Protein AF-A0A7S1EIN1-F1 (afdb_monomer)

Radius of gyration: 23.7 Å; Cα contacts (8 Å, |Δi|>4): 242; chains: 1; bounding box: 56×58×62 Å

Nearest PDB structures (foldseek):
  2aya-assembly1_A  TM=2.106E-01  e=3.058E+00  Escherichia coli
  7qfu-assembly1_A  TM=1.544E-01  e=2.710E+00  Enterococcus faecalis

Foldseek 3Di:
DVVVVVVVVVVVVVVVVVVVVPPPPDDPPDDPVRVVQLADEAEACVVLLQAAADDPPPQAPQDDNDHDPVNVVLQVVLQVNCVVVVVHLDRYHYHHPPCDDGAPSSLLSVCCSRPVVLCVVVVNVHPHNVCVQWWDWDFDWDQDPLNPGTDTGIYRDGTDPVVVSCVSSVVRDDDDDCVNVVDPDDADDVNDDDDDDDDDDPVLVVVSVVLSVLAVCVVVVVDDVVGPDPVNSVVLNVLCVVFVCSVVVPDDGDD

Solvent-accessible surface area (backbone atoms only — not comparable to full-atom values): 15496 Å² total; per-residue (Å²): 114,66,66,64,49,52,50,53,48,52,52,53,49,51,56,51,50,50,51,65,69,66,44,85,84,61,72,90,83,71,52,76,78,74,68,66,67,64,65,45,80,38,72,56,41,58,81,43,45,42,43,79,73,72,66,89,67,79,77,39,54,75,64,78,80,64,58,39,66,70,20,48,52,50,48,52,49,48,52,52,26,12,45,75,54,79,60,38,82,43,45,69,45,77,40,56,99,43,74,66,80,84,34,77,65,26,50,58,41,53,42,52,66,58,40,47,69,60,28,50,76,70,63,37,67,47,51,58,52,36,39,68,65,34,45,37,74,44,74,43,82,35,73,38,98,68,69,87,46,76,39,82,43,39,29,76,72,49,73,40,61,54,71,61,51,47,55,63,50,47,76,80,48,90,84,83,50,72,82,77,65,64,65,96,68,86,79,57,83,85,77,50,88,82,84,80,87,75,84,79,50,72,67,54,57,56,51,52,53,54,47,41,54,50,50,50,36,40,72,72,62,76,42,54,72,89,81,47,41,72,68,55,50,56,48,52,50,51,35,38,71,73,40,54,44,75,72,38,76,85,53,76,86,85,129

pLDDT: mean 84.36, std 8.24, range [55.31, 95.25]

Mean predicted aligned error: 9.47 Å

Structure (mmCIF, N/CA/C/O backbone):
data_AF-A0A7S1EIN1-F1
#
_entry.id   AF-A0A7S1EIN1-F1
#
loop_
_atom_site.group_PDB
_atom_site.id
_atom_site.type_symbol
_atom_site.label_atom_id
_atom_site.label_alt_id
_atom_site.label_comp_id
_atom_site.label_asym_id
_atom_site.label_entity_id
_atom_site.label_seq_id
_atom_site.pdbx_PDB_ins_code
_atom_site.Cartn_x
_atom_site.Cartn_y
_atom_site.Cartn_z
_atom_site.occupancy
_atom_site.B_iso_or_equiv
_atom_site.auth_seq_id
_atom_site.auth_comp_id
_atom_site.auth_asym_id
_atom_site.auth_atom_id
_atom_site.pdbx_PDB_model_num
ATOM 1 N N . ARG A 1 1 ? 3.050 28.615 9.807 1.00 60.84 1 ARG A N 1
ATOM 2 C CA . ARG A 1 1 ? 3.261 27.815 8.565 1.00 60.84 1 ARG A CA 1
ATOM 3 C C . ARG A 1 1 ? 2.528 26.466 8.597 1.00 60.84 1 ARG A C 1
ATOM 5 O O . ARG A 1 1 ? 1.831 26.181 7.638 1.00 60.84 1 ARG A O 1
ATOM 12 N N . ILE A 1 2 ? 2.626 25.685 9.684 1.00 65.69 2 ILE A N 1
ATOM 13 C CA . ILE A 1 2 ? 1.941 24.379 9.836 1.00 65.69 2 ILE A CA 1
ATOM 14 C C . ILE A 1 2 ? 0.411 24.522 9.913 1.00 65.69 2 ILE A C 1
ATOM 16 O O . ILE A 1 2 ? -0.291 23.825 9.193 1.00 65.69 2 ILE A O 1
ATOM 20 N N . VAL A 1 3 ? -0.105 25.480 10.693 1.00 74.31 3 VAL A N 1
ATOM 21 C CA . VAL A 1 3 ? -1.558 25.746 10.802 1.00 74.31 3 VAL A CA 1
ATOM 22 C C . VAL A 1 3 ? -2.182 26.035 9.432 1.00 74.31 3 VAL A C 1
ATOM 24 O O . VAL A 1 3 ? -3.138 25.381 9.041 1.00 74.31 3 VAL A O 1
ATOM 27 N N . LYS A 1 4 ? -1.544 26.897 8.631 1.00 77.00 4 LYS A N 1
ATOM 28 C CA . LYS A 1 4 ? -1.977 27.217 7.260 1.00 77.00 4 LYS A CA 1
ATOM 29 C C . LYS A 1 4 ? -1.998 25.994 6.325 1.00 77.00 4 LYS A C 1
ATOM 31 O O . LYS A 1 4 ? -2.840 25.913 5.437 1.00 77.00 4 LYS A O 1
ATOM 36 N N . GLN A 1 5 ? -1.082 25.036 6.506 1.00 71.19 5 GLN A N 1
ATOM 37 C CA . GLN A 1 5 ? -1.089 23.776 5.745 1.00 71.19 5 GLN A CA 1
ATOM 38 C C . GLN A 1 5 ? -2.214 22.840 6.202 1.00 71.19 5 GLN A C 1
ATOM 40 O O . GLN A 1 5 ? -2.866 22.230 5.358 1.00 71.19 5 GLN A O 1
ATOM 45 N N . LEU A 1 6 ? -2.469 22.757 7.511 1.00 74.56 6 LEU A N 1
ATOM 46 C CA . LEU A 1 6 ? -3.580 21.983 8.069 1.00 74.56 6 LEU A CA 1
ATOM 47 C C . LEU A 1 6 ? -4.936 22.545 7.632 1.00 74.56 6 LEU A C 1
ATOM 49 O O . LEU A 1 6 ? -5.818 21.775 7.268 1.00 74.56 6 LEU A O 1
ATOM 53 N N . GLU A 1 7 ? -5.092 23.867 7.591 1.00 79.62 7 GLU A N 1
ATOM 54 C CA . GLU A 1 7 ? -6.297 24.531 7.081 1.00 79.62 7 GLU A CA 1
ATOM 55 C C . GLU A 1 7 ? -6.507 24.280 5.588 1.00 79.62 7 GLU A C 1
ATOM 57 O O . GLU A 1 7 ? -7.611 23.932 5.171 1.00 79.62 7 GLU A O 1
ATOM 62 N N . ALA A 1 8 ? -5.448 24.387 4.778 1.00 80.69 8 ALA A N 1
ATOM 63 C CA . ALA A 1 8 ? -5.517 24.063 3.355 1.00 80.69 8 ALA A CA 1
ATOM 64 C C . ALA A 1 8 ? -5.897 22.591 3.131 1.00 80.69 8 ALA A C 1
ATOM 66 O O . ALA A 1 8 ? -6.728 22.285 2.277 1.00 80.69 8 ALA A O 1
ATOM 67 N N . MET A 1 9 ? -5.341 21.678 3.932 1.00 74.69 9 MET A N 1
ATOM 68 C CA . MET A 1 9 ? -5.729 20.271 3.906 1.00 74.69 9 MET A CA 1
ATOM 69 C C . MET A 1 9 ? -7.182 20.081 4.319 1.00 74.69 9 MET A C 1
ATOM 71 O O . MET A 1 9 ? -7.910 19.410 3.597 1.00 74.69 9 MET A O 1
ATOM 75 N N . LYS A 1 10 ? -7.624 20.692 5.423 1.00 82.00 10 LYS A N 1
ATOM 76 C CA . LYS A 1 10 ? -9.018 20.635 5.878 1.00 82.00 10 LYS A CA 1
ATOM 77 C C . LYS A 1 10 ? -9.961 21.086 4.766 1.00 82.00 10 LYS A C 1
ATOM 79 O O . LYS A 1 10 ? -10.898 20.362 4.463 1.00 82.00 10 LYS A O 1
ATOM 84 N N . LYS A 1 11 ? -9.663 22.209 4.104 1.00 85.75 11 LYS A N 1
ATOM 85 C CA . LYS A 1 11 ? -10.452 22.726 2.978 1.00 85.75 11 LYS A CA 1
ATOM 86 C C . LYS A 1 11 ? -10.467 21.770 1.780 1.00 85.75 11 LYS A C 1
ATOM 88 O O . LYS A 1 11 ? -11.512 21.544 1.182 1.00 85.75 11 LYS A O 1
ATOM 93 N N . ASN A 1 12 ? -9.329 21.172 1.432 1.00 80.69 12 ASN A N 1
ATOM 94 C CA . ASN A 1 12 ? -9.284 20.173 0.361 1.00 80.69 12 ASN A CA 1
ATOM 95 C C . ASN A 1 12 ? -10.101 18.922 0.715 1.00 80.69 12 ASN A C 1
ATOM 97 O O . ASN A 1 12 ? -10.762 18.353 -0.152 1.00 80.69 12 ASN A O 1
ATOM 101 N N . TRP A 1 13 ? -10.078 18.506 1.983 1.00 77.75 13 TRP A N 1
ATOM 102 C CA . TRP A 1 13 ? -10.855 17.371 2.475 1.00 77.75 13 TRP A CA 1
ATOM 103 C C . TRP A 1 13 ? -12.348 17.652 2.519 1.00 77.75 13 TRP A C 1
ATOM 105 O O . TRP A 1 13 ? -13.110 16.776 2.127 1.00 77.75 13 TRP A O 1
ATOM 115 N N . THR A 1 14 ? -12.772 18.849 2.928 1.00 82.19 14 THR A N 1
ATOM 116 C CA . THR A 1 14 ? -14.191 19.226 2.899 1.00 82.19 14 THR A CA 1
ATOM 117 C C . THR A 1 14 ? -14.710 19.239 1.469 1.00 82.19 14 THR A C 1
ATOM 119 O O . THR A 1 14 ? -15.696 18.572 1.194 1.00 82.19 14 THR A O 1
ATOM 122 N N . VAL A 1 15 ? -13.982 19.854 0.532 1.00 83.75 15 VAL A N 1
ATOM 123 C CA . VAL A 1 15 ? -14.361 19.854 -0.894 1.00 83.75 15 VAL A CA 1
ATOM 124 C C . VAL A 1 15 ? -14.420 18.432 -1.456 1.00 83.75 15 VAL A C 1
ATOM 126 O O . VAL A 1 15 ? -15.304 18.100 -2.243 1.00 83.75 15 VAL A O 1
ATOM 129 N N . ARG A 1 16 ? -13.479 17.562 -1.074 1.00 75.75 16 ARG A N 1
ATOM 130 C CA . ARG A 1 16 ? -13.495 16.167 -1.524 1.00 75.75 16 ARG A CA 1
ATOM 131 C C . ARG A 1 16 ? -14.666 15.387 -0.931 1.00 75.75 16 ARG A C 1
ATOM 133 O O . ARG A 1 16 ? -15.275 14.600 -1.645 1.00 75.75 16 ARG A O 1
ATOM 140 N N . LEU A 1 17 ? -14.977 15.609 0.343 1.00 77.44 17 LEU A N 1
ATOM 141 C CA . LEU A 1 17 ? -16.120 14.997 1.009 1.00 77.44 17 LEU A CA 1
ATOM 142 C C . LEU A 1 17 ? -17.434 15.452 0.367 1.00 77.44 17 LEU A C 1
ATOM 144 O O . LEU A 1 17 ? -18.268 14.610 0.062 1.00 77.44 17 LEU A O 1
ATOM 148 N N . GLU A 1 18 ? -17.579 16.746 0.089 1.00 80.75 18 GLU A N 1
ATOM 149 C CA . GLU A 1 18 ? -18.728 17.314 -0.625 1.00 80.75 18 GLU A CA 1
ATOM 150 C C . GLU A 1 18 ? -18.897 16.679 -2.007 1.00 80.75 18 GLU A C 1
ATOM 152 O O . GLU A 1 18 ? -19.993 16.249 -2.347 1.00 80.75 18 GLU A O 1
ATOM 157 N N . LYS A 1 19 ? -17.811 16.521 -2.777 1.00 80.25 19 LYS A N 1
ATOM 158 C CA . LYS A 1 19 ? -17.856 15.822 -4.072 1.00 80.25 19 LYS A CA 1
ATOM 159 C C . LYS A 1 19 ? -18.280 14.360 -3.946 1.00 80.25 19 LYS A C 1
ATOM 161 O O . LYS A 1 19 ? -19.073 13.898 -4.752 1.00 80.25 19 LYS A O 1
ATOM 166 N N . LEU A 1 20 ? -17.763 13.641 -2.948 1.00 73.81 20 LEU A N 1
ATOM 167 C CA . LEU A 1 20 ? -18.135 12.244 -2.702 1.00 73.81 20 LEU A CA 1
ATOM 168 C C . LEU A 1 20 ? -19.584 12.107 -2.220 1.00 73.81 20 LEU A C 1
ATOM 170 O O . LEU A 1 20 ? -20.207 11.076 -2.458 1.00 73.81 20 LEU A O 1
ATOM 174 N N . LEU A 1 21 ? -20.117 13.096 -1.503 1.00 71.69 21 LEU A N 1
ATOM 175 C CA . LEU A 1 21 ? -21.520 13.136 -1.085 1.00 71.69 21 LEU A CA 1
ATOM 176 C C . LEU A 1 21 ? -22.449 13.488 -2.252 1.00 71.69 21 LEU A C 1
ATOM 178 O O . LEU A 1 21 ? -23.510 12.890 -2.358 1.00 71.69 21 LEU A O 1
ATOM 182 N N . ALA A 1 22 ? -22.030 14.398 -3.132 1.00 70.62 22 ALA A N 1
ATOM 183 C CA . ALA A 1 22 ? -22.790 14.844 -4.300 1.00 70.62 22 ALA A CA 1
ATOM 184 C C . ALA A 1 22 ? -22.767 13.860 -5.486 1.00 70.62 22 ALA A C 1
ATOM 186 O O . ALA A 1 22 ? -23.385 14.131 -6.515 1.00 70.62 22 ALA A O 1
ATOM 187 N N . ASP A 1 23 ? -22.033 12.749 -5.382 1.00 67.12 23 ASP A N 1
ATOM 188 C CA . ASP A 1 23 ? -21.938 11.761 -6.452 1.00 67.12 23 ASP A CA 1
ATOM 189 C C . ASP A 1 23 ?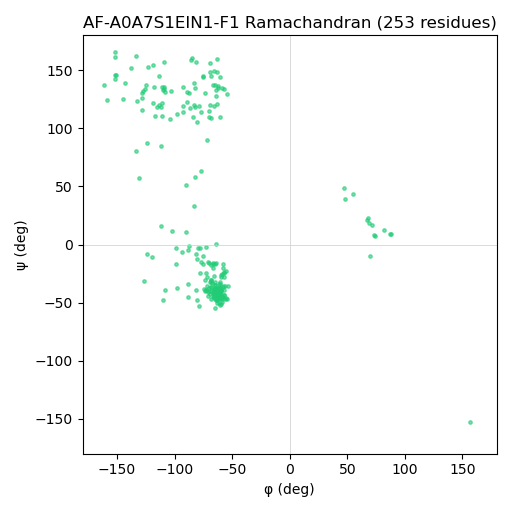 -23.287 11.038 -6.628 1.00 67.12 23 ASP A C 1
ATOM 191 O O . ASP A 1 23 ? -23.693 10.224 -5.797 1.00 67.12 23 ASP A O 1
ATOM 195 N N . ALA A 1 24 ? -23.976 11.337 -7.733 1.00 57.25 24 ALA A N 1
ATOM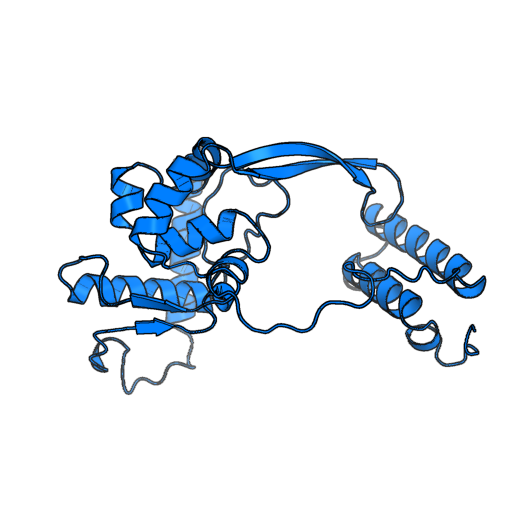 196 C CA . ALA A 1 24 ? -25.322 10.858 -8.075 1.00 57.25 24 ALA A CA 1
ATOM 197 C C . ALA A 1 24 ? -25.426 9.332 -8.292 1.00 57.25 24 ALA A C 1
ATOM 199 O O . ALA A 1 24 ? -26.494 8.817 -8.606 1.00 57.25 24 ALA A O 1
ATOM 200 N N . LYS A 1 25 ? -24.317 8.597 -8.146 1.00 60.53 25 LYS A N 1
ATOM 201 C CA . LYS A 1 25 ? -24.261 7.126 -8.182 1.00 60.53 25 LYS A CA 1
ATOM 202 C C . LYS A 1 25 ? -24.691 6.451 -6.877 1.00 60.53 25 LYS A C 1
ATOM 204 O O . LYS A 1 25 ? -24.669 5.223 -6.809 1.00 60.53 25 LYS A O 1
ATOM 209 N N . LYS A 1 26 ? -25.004 7.214 -5.830 1.00 63.47 26 LYS A N 1
ATOM 210 C CA . LYS A 1 26 ? -25.457 6.661 -4.553 1.00 63.47 26 LYS A CA 1
ATOM 211 C C . LYS A 1 26 ? -26.964 6.449 -4.597 1.00 63.47 26 LYS A C 1
ATOM 213 O O . LYS A 1 26 ? -27.715 7.398 -4.775 1.00 63.47 26 LYS A O 1
ATOM 218 N N . ASP A 1 27 ? -27.363 5.193 -4.462 1.00 63.12 27 ASP A N 1
ATOM 219 C CA . ASP A 1 27 ? -28.754 4.807 -4.264 1.00 63.12 27 ASP A CA 1
ATOM 220 C C . ASP A 1 27 ? -29.239 5.377 -2.918 1.00 63.12 27 ASP A C 1
ATOM 222 O O . ASP A 1 27 ? -28.525 5.272 -1.917 1.00 63.12 27 ASP A O 1
ATOM 226 N N . ASP A 1 28 ? -30.414 6.004 -2.892 1.00 67.88 28 ASP A N 1
ATOM 227 C CA . ASP A 1 28 ? -30.967 6.678 -1.698 1.00 67.88 28 ASP A CA 1
ATOM 228 C C . ASP A 1 28 ? -31.823 5.725 -0.839 1.00 67.88 28 ASP A C 1
ATOM 230 O O . ASP A 1 28 ? -32.554 6.129 0.061 1.00 67.88 28 ASP A O 1
ATOM 234 N N . LEU A 1 29 ? -31.765 4.426 -1.147 1.00 75.25 29 LEU A N 1
ATOM 235 C CA . LEU A 1 29 ? -32.627 3.407 -0.553 1.00 75.25 29 LEU A CA 1
ATOM 236 C C . LEU A 1 29 ? -32.150 2.948 0.832 1.00 75.25 29 LEU A C 1
ATOM 238 O O . LEU A 1 29 ? -32.955 2.866 1.757 1.00 75.25 29 LEU A O 1
ATOM 242 N N . LEU A 1 30 ? -30.857 2.629 0.981 1.00 78.81 30 LEU A N 1
ATOM 243 C CA . LEU A 1 30 ? -30.282 2.112 2.229 1.00 78.81 30 LEU A CA 1
ATOM 244 C C . LEU A 1 30 ? -28.850 2.614 2.447 1.00 78.81 30 LEU A C 1
ATOM 246 O O . LEU A 1 30 ? -27.956 2.394 1.628 1.00 78.81 30 LEU A O 1
ATOM 250 N N . SER A 1 31 ? -28.612 3.231 3.602 1.00 82.50 31 SER A N 1
ATOM 251 C CA . SER A 1 31 ? -27.282 3.619 4.064 1.00 82.50 31 SER A CA 1
ATOM 252 C C . SER A 1 31 ? -26.569 2.461 4.771 1.00 82.50 31 SER A C 1
ATOM 254 O O . SER A 1 31 ? -27.189 1.523 5.271 1.00 82.50 31 SER A O 1
ATOM 256 N N . TRP A 1 32 ? -25.238 2.544 4.872 1.00 83.44 32 TRP A N 1
ATOM 257 C CA . TRP A 1 32 ? -24.430 1.554 5.599 1.00 83.44 32 TRP A CA 1
ATOM 258 C C . TRP A 1 32 ? -24.908 1.337 7.044 1.00 83.44 32 TRP A C 1
ATOM 260 O O . TRP A 1 32 ? -24.874 0.222 7.557 1.00 83.44 32 TRP A O 1
ATOM 270 N N . GLU A 1 33 ? -25.371 2.408 7.686 1.00 84.94 33 GLU A N 1
ATOM 271 C CA . GLU A 1 33 ? -25.862 2.401 9.065 1.00 84.94 33 GLU A CA 1
ATOM 272 C C . GLU A 1 33 ? -27.219 1.692 9.172 1.00 84.94 33 GLU A C 1
ATOM 274 O O . GLU A 1 33 ? -27.472 0.969 10.133 1.00 84.94 33 GLU A O 1
ATOM 279 N N . GLN A 1 34 ? -28.072 1.844 8.154 1.00 86.12 34 GLN A N 1
ATOM 280 C CA . GLN A 1 34 ? -29.384 1.197 8.080 1.00 86.12 34 GLN A CA 1
ATOM 281 C C . GLN A 1 34 ? -29.294 -0.305 7.794 1.00 86.12 34 GLN A C 1
ATOM 283 O O . GLN A 1 34 ? -30.198 -1.045 8.170 1.00 86.12 34 GLN A O 1
ATOM 288 N N . LEU A 1 35 ? -28.203 -0.775 7.177 1.00 88.12 35 LEU A N 1
ATOM 289 C CA . LEU A 1 35 ? -27.974 -2.207 6.946 1.00 88.12 35 LEU A CA 1
ATOM 290 C C . LEU A 1 35 ? -27.756 -3.002 8.244 1.00 88.12 35 LEU A C 1
ATOM 292 O O . LEU A 1 35 ? -27.827 -4.227 8.214 1.00 88.12 35 LEU A O 1
ATOM 296 N N . GLY A 1 36 ? -27.467 -2.336 9.368 1.00 87.31 36 GLY A N 1
ATOM 297 C CA . GLY A 1 36 ? -27.274 -3.004 10.658 1.00 87.31 36 GLY A CA 1
ATOM 298 C C . GLY A 1 36 ? -26.021 -3.884 10.726 1.00 87.31 36 GLY A C 1
ATOM 299 O O . GLY A 1 36 ? -25.967 -4.805 11.536 1.00 87.31 36 GLY A O 1
ATOM 300 N N . ILE A 1 37 ? -25.018 -3.624 9.880 1.00 90.12 37 ILE A N 1
ATOM 301 C CA . ILE A 1 37 ? -23.768 -4.396 9.852 1.00 90.12 37 ILE A CA 1
ATOM 302 C C . ILE A 1 37 ? -22.960 -4.102 11.119 1.00 90.12 37 ILE A C 1
ATOM 304 O O . ILE A 1 37 ? -22.452 -2.994 11.310 1.00 90.12 37 ILE A O 1
ATOM 308 N N . ASP A 1 38 ? -22.786 -5.122 11.953 1.00 90.75 38 ASP A N 1
ATOM 309 C CA . ASP A 1 38 ? -22.052 -5.049 13.217 1.00 90.75 38 ASP A CA 1
ATOM 310 C C . ASP A 1 38 ? -20.607 -5.569 13.115 1.00 90.75 38 ASP A C 1
ATOM 312 O O . ASP A 1 38 ? -19.782 -5.265 13.980 1.00 90.75 38 ASP A O 1
ATOM 316 N N . THR A 1 39 ? -20.278 -6.320 12.060 1.00 93.06 39 THR A N 1
ATOM 317 C CA . THR A 1 39 ? -18.976 -6.971 11.884 1.00 93.06 39 THR A CA 1
ATOM 318 C C . THR A 1 39 ? -18.535 -6.967 10.421 1.00 93.06 39 THR A C 1
ATOM 320 O O . THR A 1 39 ? -19.319 -7.204 9.505 1.00 93.06 39 THR A O 1
ATOM 323 N N . LEU A 1 40 ? -17.246 -6.717 10.198 1.00 94.12 40 LEU A N 1
ATOM 324 C CA . LEU A 1 40 ? -16.597 -6.647 8.896 1.00 94.12 40 LEU A CA 1
ATOM 325 C C . LEU A 1 40 ? -15.515 -7.713 8.771 1.00 94.12 40 LEU A C 1
ATOM 327 O O . LEU A 1 40 ? -14.535 -7.693 9.512 1.00 94.12 40 LEU A O 1
ATOM 331 N N . PHE A 1 41 ? -15.652 -8.570 7.765 1.00 95.25 41 PHE A N 1
ATOM 332 C CA . PHE A 1 41 ? -14.599 -9.469 7.309 1.00 95.25 41 PHE A CA 1
ATOM 333 C C . PHE A 1 41 ? -14.148 -9.015 5.925 1.00 95.25 41 PHE A C 1
ATOM 335 O O . PHE A 1 41 ? -14.949 -8.962 4.992 1.00 95.25 41 PHE A O 1
ATOM 342 N N . VAL A 1 42 ? -12.880 -8.634 5.805 1.00 94.06 42 VAL A N 1
ATOM 343 C CA . VAL A 1 42 ? -12.302 -8.124 4.559 1.00 94.06 42 VAL A CA 1
ATOM 344 C C . VAL A 1 42 ? -11.215 -9.073 4.107 1.00 94.06 42 VAL A C 1
ATOM 346 O O . VAL A 1 42 ? -10.154 -9.140 4.725 1.00 94.06 42 VAL A O 1
ATOM 349 N N . ASP A 1 43 ? -11.483 -9.778 3.017 1.00 94.75 43 ASP A N 1
ATOM 350 C CA . ASP A 1 43 ? -10.466 -10.550 2.320 1.00 94.75 43 ASP A CA 1
ATOM 351 C C . ASP A 1 43 ? -9.625 -9.655 1.400 1.00 94.75 43 ASP A C 1
ATOM 353 O O . ASP A 1 43 ? -10.032 -8.552 1.017 1.00 94.75 43 ASP A O 1
ATOM 357 N N . GLU A 1 44 ? -8.420 -10.118 1.088 1.00 91.88 44 GLU A N 1
ATOM 358 C CA . GLU A 1 44 ? -7.409 -9.407 0.315 1.00 91.88 44 GLU A CA 1
ATOM 359 C C . GLU A 1 44 ? -7.207 -7.962 0.780 1.00 91.88 44 GLU A C 1
ATOM 361 O O . GLU A 1 44 ? -7.161 -7.011 -0.006 1.00 91.88 44 GLU A O 1
ATOM 366 N N . ALA A 1 45 ? -7.043 -7.781 2.094 1.00 91.50 45 ALA A N 1
ATOM 367 C CA . ALA A 1 45 ? -6.923 -6.467 2.726 1.00 91.50 45 ALA A CA 1
ATOM 368 C C . ALA A 1 45 ? -5.793 -5.599 2.137 1.00 91.50 45 ALA A C 1
ATOM 370 O O . ALA A 1 45 ? -5.854 -4.365 2.180 1.00 91.50 45 ALA A O 1
ATOM 371 N N . HIS A 1 46 ? -4.788 -6.218 1.508 1.00 87.94 46 HIS A N 1
ATOM 372 C CA . HIS A 1 46 ? -3.741 -5.522 0.762 1.00 87.94 46 HIS A CA 1
ATOM 373 C C . HIS A 1 46 ? -4.306 -4.619 -0.360 1.00 87.94 46 HIS A C 1
ATOM 375 O O . HIS A 1 46 ? -3.708 -3.603 -0.709 1.00 87.94 46 HIS A O 1
ATOM 381 N N . LEU A 1 47 ? -5.508 -4.878 -0.874 1.00 89.31 47 LEU A N 1
ATOM 382 C CA . LEU A 1 47 ? -6.207 -4.013 -1.829 1.00 89.31 47 LEU A CA 1
ATOM 383 C C . LEU A 1 47 ? -6.597 -2.633 -1.256 1.00 89.31 47 LEU A C 1
ATOM 385 O O . LEU A 1 47 ? -6.875 -1.703 -2.026 1.00 89.31 47 LEU A O 1
ATOM 389 N N . PHE A 1 48 ? -6.591 -2.472 0.071 1.00 89.75 48 PHE A N 1
ATOM 390 C CA . PHE A 1 48 ? -6.980 -1.254 0.798 1.00 89.75 48 PHE A CA 1
ATOM 391 C C . PHE A 1 48 ? -5.798 -0.558 1.492 1.00 89.75 48 PHE A C 1
ATOM 393 O O . PHE A 1 48 ? -5.981 0.334 2.326 1.00 89.75 48 PHE A O 1
ATOM 400 N N . LYS A 1 49 ? -4.569 -0.914 1.104 1.00 86.19 49 LYS A N 1
ATOM 401 C CA . LYS A 1 49 ? -3.316 -0.401 1.677 1.00 86.19 49 LYS A CA 1
ATOM 402 C C . LYS A 1 49 ? -2.992 1.065 1.353 1.00 86.19 49 LYS A C 1
ATOM 404 O O . LYS A 1 49 ? -2.171 1.680 2.023 1.00 86.19 49 LYS A O 1
ATOM 409 N N . ASN A 1 50 ? -3.652 1.649 0.349 1.00 86.56 50 ASN A N 1
ATOM 410 C CA . ASN A 1 50 ? -3.443 3.039 -0.079 1.00 86.56 50 ASN A CA 1
ATOM 411 C C . ASN A 1 50 ? -4.366 4.017 0.669 1.00 86.56 50 ASN A C 1
ATOM 413 O O . ASN A 1 50 ? -5.089 4.809 0.054 1.00 86.56 50 ASN A O 1
ATOM 417 N N . LEU A 1 51 ? -4.372 3.938 2.001 1.00 87.50 51 LEU A N 1
ATOM 418 C CA . LEU A 1 51 ? -5.088 4.886 2.851 1.00 87.50 51 LEU A CA 1
ATOM 419 C C . LEU A 1 51 ? -4.331 6.216 2.906 1.00 87.50 51 LEU A C 1
ATOM 421 O O . LEU A 1 51 ? -3.100 6.251 2.928 1.00 87.50 51 LEU A O 1
ATOM 425 N N . TYR A 1 52 ? -5.067 7.326 2.976 1.00 84.62 52 TYR A N 1
ATOM 426 C CA . TYR A 1 52 ? -4.440 8.634 3.110 1.00 84.62 52 TYR A CA 1
ATOM 427 C C . TYR A 1 52 ? -3.543 8.715 4.350 1.00 84.62 52 TYR A C 1
ATOM 429 O O . TYR A 1 52 ? -3.940 8.357 5.464 1.00 84.62 52 TYR A O 1
ATOM 437 N N . ARG A 1 53 ? -2.350 9.265 4.139 1.00 83.38 53 ARG A N 1
ATOM 438 C CA . ARG A 1 53 ? -1.297 9.477 5.125 1.00 83.38 53 ARG A CA 1
ATOM 439 C C . ARG A 1 53 ? -0.855 10.929 5.049 1.00 83.38 53 ARG A C 1
ATOM 441 O O . ARG A 1 53 ? -0.496 11.409 3.977 1.00 83.38 53 ARG A O 1
ATOM 448 N N . PHE A 1 54 ? -0.787 11.589 6.198 1.00 80.62 54 PHE A N 1
ATOM 449 C CA . PHE A 1 54 ? -0.029 12.826 6.321 1.00 80.62 54 PHE A CA 1
ATOM 450 C C . PHE A 1 54 ? 1.427 12.497 6.667 1.00 80.62 54 PHE A C 1
ATOM 452 O O . PHE A 1 54 ? 1.681 11.702 7.570 1.00 80.62 54 PHE A O 1
ATOM 459 N N . THR A 1 55 ? 2.374 13.078 5.934 1.00 81.88 55 THR A N 1
ATOM 460 C CA . THR A 1 55 ? 3.810 12.937 6.202 1.00 81.88 55 THR A CA 1
ATOM 461 C C . THR A 1 55 ? 4.561 14.170 5.716 1.00 81.88 55 THR A C 1
ATOM 463 O O . THR A 1 55 ? 4.240 14.727 4.662 1.00 81.88 55 THR A O 1
ATOM 466 N N . LYS A 1 56 ? 5.576 14.598 6.468 1.00 81.12 56 LYS A N 1
ATOM 467 C CA . LYS A 1 56 ? 6.535 15.627 6.030 1.00 81.12 56 LYS A CA 1
ATOM 468 C C . LYS A 1 56 ? 7.621 15.049 5.115 1.00 81.12 56 LYS A C 1
ATOM 470 O O . LYS A 1 56 ? 8.332 15.808 4.456 1.00 81.12 56 LYS A O 1
ATOM 475 N N . MET A 1 57 ? 7.739 13.723 5.040 1.00 79.12 57 MET A N 1
ATOM 476 C CA . MET A 1 57 ? 8.753 12.993 4.276 1.00 79.12 57 MET A CA 1
ATOM 477 C C . MET A 1 57 ? 8.368 12.861 2.792 1.00 79.12 57 MET A C 1
ATOM 479 O O . MET A 1 57 ? 8.269 11.766 2.248 1.00 79.12 57 MET A O 1
ATOM 483 N N . THR A 1 58 ? 8.157 13.981 2.100 1.00 69.81 58 THR A N 1
ATOM 484 C CA . THR A 1 58 ? 7.725 13.983 0.686 1.00 69.81 58 THR A CA 1
ATOM 485 C C . THR A 1 58 ? 8.805 13.536 -0.303 1.00 69.81 58 THR A C 1
ATOM 487 O O . THR A 1 58 ? 8.495 13.244 -1.454 1.00 69.81 58 THR A O 1
ATOM 490 N N . ARG A 1 59 ? 10.073 13.497 0.130 1.00 69.88 59 ARG A N 1
ATOM 491 C CA . ARG A 1 59 ? 11.240 13.145 -0.697 1.00 69.88 59 ARG A CA 1
ATOM 492 C C . ARG A 1 59 ? 11.706 11.695 -0.541 1.00 69.88 59 ARG A C 1
ATOM 494 O O . ARG A 1 59 ? 12.639 11.302 -1.230 1.00 69.88 59 ARG A O 1
ATOM 501 N N . VAL A 1 60 ? 11.085 10.917 0.346 1.00 74.56 60 VAL A N 1
ATOM 502 C CA . VAL A 1 60 ? 11.424 9.500 0.525 1.00 74.56 60 VAL A CA 1
ATOM 503 C C . VAL A 1 60 ? 10.688 8.684 -0.533 1.00 74.56 60 VAL A C 1
ATOM 505 O O . VAL A 1 60 ? 9.456 8.708 -0.611 1.00 74.56 60 VAL A O 1
ATOM 508 N N . ALA A 1 61 ? 11.439 7.971 -1.368 1.00 70.19 61 ALA A N 1
ATOM 509 C CA . ALA A 1 61 ? 10.860 7.116 -2.393 1.00 70.19 61 ALA A CA 1
ATOM 510 C C . ALA A 1 61 ? 10.169 5.891 -1.761 1.00 70.19 61 ALA A C 1
ATOM 512 O O . ALA A 1 61 ? 10.564 5.403 -0.703 1.00 70.19 61 ALA A O 1
ATOM 513 N N . GLY A 1 62 ? 9.107 5.398 -2.408 1.00 70.69 62 GLY A N 1
ATOM 514 C CA . GLY A 1 62 ? 8.291 4.289 -1.888 1.00 70.69 62 GLY A CA 1
ATOM 515 C C . GLY A 1 62 ? 7.149 4.715 -0.954 1.00 70.69 62 GLY A C 1
ATOM 516 O O . GLY A 1 62 ? 6.490 3.867 -0.359 1.00 70.69 62 GLY A O 1
ATOM 517 N N . LEU A 1 63 ? 6.877 6.017 -0.840 1.00 76.06 63 LEU A N 1
ATOM 518 C CA . LEU A 1 63 ? 5.745 6.569 -0.097 1.00 76.06 63 LEU A CA 1
ATOM 519 C C . LEU A 1 63 ? 4.727 7.204 -1.057 1.00 76.06 63 LEU A C 1
ATOM 521 O O . LEU A 1 63 ? 4.750 8.421 -1.252 1.00 76.06 63 LEU A O 1
ATOM 525 N N . PRO A 1 64 ? 3.789 6.434 -1.642 1.00 68.69 64 PRO A N 1
ATOM 526 C CA . PRO A 1 64 ? 2.761 7.020 -2.495 1.00 68.69 64 PRO A CA 1
ATOM 527 C C . PRO A 1 64 ? 1.889 7.972 -1.667 1.00 68.69 64 PRO A C 1
ATOM 529 O O . PRO A 1 64 ? 1.309 7.563 -0.663 1.00 68.69 64 PRO A O 1
ATOM 532 N N . LEU A 1 65 ? 1.828 9.249 -2.056 1.00 69.25 65 LEU A N 1
ATOM 533 C CA . LEU A 1 65 ? 0.901 10.238 -1.477 1.00 69.25 65 LEU A CA 1
ATOM 534 C C . LEU A 1 65 ? -0.507 10.132 -2.083 1.00 69.25 65 LEU A C 1
ATOM 536 O O . LEU A 1 65 ? -1.437 10.783 -1.612 1.00 69.25 65 LEU A O 1
ATOM 540 N N . ALA A 1 66 ? -0.654 9.315 -3.129 1.00 71.38 66 ALA A N 1
ATOM 541 C CA . ALA A 1 66 ? -1.937 8.981 -3.713 1.00 71.38 66 ALA A CA 1
ATOM 542 C C . ALA A 1 66 ? -2.805 8.248 -2.686 1.00 71.38 66 ALA A C 1
ATOM 544 O O . ALA A 1 66 ? -2.342 7.350 -1.981 1.00 71.38 66 ALA A O 1
ATOM 545 N N . ASN A 1 67 ? -4.075 8.628 -2.623 1.00 78.50 67 ASN A N 1
ATOM 546 C CA . ASN A 1 67 ? -5.046 8.048 -1.715 1.00 78.50 67 ASN A CA 1
ATOM 547 C C . ASN A 1 67 ? -6.177 7.382 -2.499 1.00 78.50 67 ASN A C 1
ATOM 549 O O . ASN A 1 67 ? -6.697 7.940 -3.465 1.00 78.50 67 ASN A O 1
ATOM 553 N N . SER A 1 68 ? -6.557 6.187 -2.064 1.00 84.81 68 SER A N 1
ATOM 554 C CA . SER A 1 68 ? -7.650 5.427 -2.660 1.00 84.81 68 SER A CA 1
ATOM 555 C C . SER A 1 68 ? -8.974 5.777 -1.988 1.00 84.81 68 SER A C 1
ATOM 557 O O . SER A 1 68 ? -9.078 5.757 -0.761 1.00 84.81 68 SER A O 1
ATOM 559 N N . GLU A 1 69 ? -9.996 6.066 -2.792 1.00 84.56 69 GLU A N 1
ATOM 560 C CA . GLU A 1 69 ? -11.362 6.290 -2.301 1.00 84.56 69 GLU A CA 1
ATOM 561 C C . GLU A 1 69 ? -11.936 5.020 -1.687 1.00 84.56 69 GLU A C 1
ATOM 563 O O . GLU A 1 69 ? -12.527 5.077 -0.617 1.00 84.56 69 GLU A O 1
ATOM 568 N N . ARG A 1 70 ? -11.628 3.861 -2.278 1.00 88.81 70 ARG A N 1
ATOM 569 C CA . ARG A 1 70 ? -11.981 2.551 -1.727 1.00 88.81 70 ARG A CA 1
ATOM 570 C C . ARG A 1 70 ? -11.339 2.307 -0.353 1.00 88.81 70 ARG A C 1
ATOM 572 O O . ARG A 1 70 ? -11.988 1.783 0.545 1.00 88.81 70 ARG A O 1
ATOM 579 N N . ALA A 1 71 ? -10.072 2.692 -0.172 1.00 90.75 71 ALA A N 1
ATOM 580 C CA . ALA A 1 71 ? -9.402 2.594 1.130 1.00 90.75 71 ALA A CA 1
ATOM 581 C C . ALA A 1 71 ? -10.030 3.547 2.163 1.00 90.75 71 ALA A C 1
ATOM 583 O O . ALA A 1 71 ? -10.239 3.178 3.314 1.00 90.75 71 ALA A O 1
ATOM 584 N N . PHE A 1 72 ? -10.369 4.769 1.749 1.00 89.12 72 PHE A N 1
ATOM 585 C CA . PHE A 1 72 ? -11.033 5.733 2.623 1.00 89.12 72 PHE A CA 1
ATOM 586 C C . PHE A 1 72 ? -12.448 5.289 3.030 1.00 89.12 72 PHE A C 1
ATOM 588 O O . PHE A 1 72 ? -12.795 5.390 4.203 1.00 89.12 72 PHE A O 1
ATOM 595 N N . ASP A 1 73 ? -13.228 4.741 2.100 1.00 89.69 73 ASP A N 1
ATOM 596 C CA . ASP A 1 73 ? -14.550 4.168 2.370 1.00 89.69 73 ASP A CA 1
ATOM 597 C C . ASP A 1 73 ? -14.471 3.028 3.398 1.00 89.69 73 ASP A C 1
ATOM 599 O O . ASP A 1 73 ? -15.147 3.072 4.428 1.00 89.69 73 ASP A O 1
ATOM 603 N N . LEU A 1 74 ? -13.557 2.067 3.201 1.00 92.94 74 LEU A N 1
ATOM 604 C CA . LEU A 1 74 ? -13.330 1.011 4.188 1.00 92.94 74 LEU A CA 1
ATOM 605 C C . LEU A 1 74 ? -12.898 1.590 5.541 1.00 92.94 74 LEU A C 1
ATOM 607 O O . LEU A 1 74 ? -13.343 1.126 6.588 1.00 92.94 74 LEU A O 1
ATOM 611 N N . PHE A 1 75 ? -12.067 2.632 5.548 1.00 92.94 75 PHE A N 1
ATOM 612 C CA . PHE A 1 75 ? -11.634 3.274 6.785 1.00 92.94 75 PHE A CA 1
ATOM 613 C C . PHE A 1 75 ? -12.815 3.855 7.566 1.00 92.94 75 PHE A C 1
ATOM 615 O O . PHE A 1 75 ? -12.903 3.638 8.774 1.00 92.94 75 PHE A O 1
ATOM 622 N N . LEU A 1 76 ? -13.757 4.520 6.897 1.00 91.38 76 LEU A N 1
ATOM 623 C CA . LEU A 1 76 ? -14.976 5.011 7.544 1.00 91.38 76 LEU A CA 1
ATOM 624 C C . LEU A 1 76 ? -15.822 3.862 8.099 1.00 91.38 76 LEU A C 1
ATOM 626 O O . LEU A 1 76 ? -16.243 3.930 9.253 1.00 91.38 76 LEU A O 1
ATOM 630 N N . LYS A 1 77 ? -15.986 2.779 7.333 1.00 92.38 77 LYS A N 1
ATOM 631 C CA . LYS A 1 77 ? -16.723 1.583 7.769 1.00 92.38 77 LYS A CA 1
ATOM 632 C C . LYS A 1 77 ? -16.092 0.950 9.006 1.00 92.38 77 LYS A C 1
ATOM 634 O O . LYS A 1 77 ? -16.787 0.734 9.989 1.00 92.38 77 LYS A O 1
ATOM 6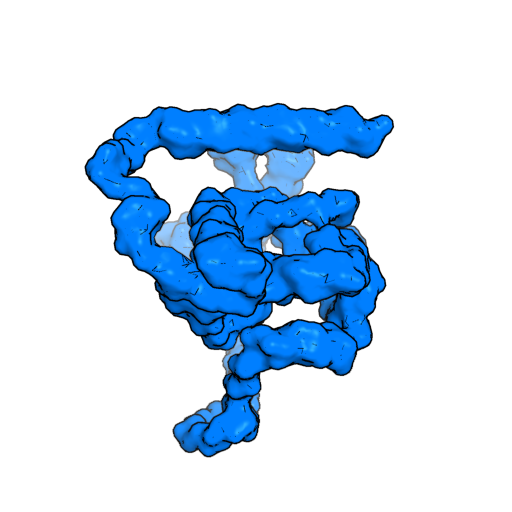39 N N . THR A 1 78 ? -14.767 0.776 9.035 1.00 93.81 78 THR A N 1
ATOM 640 C CA . THR A 1 78 ? -14.072 0.269 10.235 1.00 93.81 78 THR A CA 1
ATOM 641 C C . THR A 1 78 ? -14.270 1.169 11.455 1.00 93.81 78 THR A C 1
ATOM 643 O O . THR A 1 78 ? -14.458 0.667 12.561 1.00 93.81 78 THR A O 1
ATOM 646 N N . ARG A 1 79 ? -14.267 2.499 11.283 1.00 92.69 79 ARG A N 1
ATOM 647 C CA . ARG A 1 79 ? -14.527 3.447 12.380 1.00 92.69 79 ARG A CA 1
ATOM 648 C C . ARG A 1 79 ? -15.954 3.368 12.888 1.00 92.69 79 ARG A C 1
ATOM 650 O O . ARG A 1 79 ? -16.154 3.397 14.100 1.00 92.69 79 ARG A O 1
ATOM 657 N N . TYR A 1 80 ? -16.913 3.270 11.978 1.00 92.44 80 TYR A N 1
ATOM 658 C CA . TYR A 1 80 ? -18.317 3.114 12.319 1.00 92.44 80 TYR A CA 1
ATOM 659 C C . TYR A 1 80 ? -18.560 1.801 13.072 1.00 92.44 80 TYR A C 1
ATOM 661 O O . TYR A 1 80 ? -19.094 1.823 14.177 1.00 92.44 80 TYR A O 1
ATOM 669 N N . THR A 1 81 ? -18.063 0.679 12.549 1.00 92.88 81 THR A N 1
ATOM 670 C CA . THR A 1 81 ? -18.194 -0.634 13.188 1.00 92.88 81 THR A CA 1
ATOM 671 C C . THR A 1 81 ? -17.575 -0.646 14.587 1.00 92.88 81 THR A C 1
ATOM 673 O O . THR A 1 81 ? -18.232 -1.029 15.548 1.00 92.88 81 THR A O 1
ATOM 676 N N . MET A 1 82 ? -16.358 -0.121 14.757 1.00 93.69 82 MET A N 1
ATOM 677 C CA . MET A 1 82 ? -15.749 0.001 16.089 1.00 93.69 82 MET A CA 1
ATOM 678 C C . MET A 1 82 ? -16.564 0.904 17.030 1.00 93.69 82 MET A C 1
ATOM 680 O O . MET A 1 82 ? -16.620 0.645 18.230 1.00 93.69 82 MET A O 1
ATOM 684 N N . ARG A 1 83 ? -17.220 1.955 16.513 1.00 91.56 83 ARG A N 1
ATOM 685 C CA . ARG A 1 83 ? -18.099 2.834 17.301 1.00 91.56 83 ARG A CA 1
ATOM 686 C C . ARG A 1 83 ? -19.334 2.097 17.820 1.00 91.56 83 ARG A C 1
ATOM 688 O O . ARG A 1 83 ? -19.690 2.336 18.972 1.00 91.56 83 ARG A O 1
ATOM 695 N N . LEU A 1 84 ? -19.938 1.207 17.026 1.00 91.12 84 LEU A N 1
ATOM 696 C CA . LEU A 1 84 ? -21.049 0.354 17.476 1.00 91.12 84 LEU A CA 1
ATOM 697 C C . LEU A 1 84 ? -20.645 -0.498 18.687 1.00 91.12 84 LEU A C 1
ATOM 699 O O . LEU A 1 84 ? -21.410 -0.634 19.636 1.00 91.12 84 LEU A O 1
ATOM 703 N N . HIS A 1 85 ? -19.395 -0.959 18.719 1.00 90.00 85 HIS A N 1
ATOM 704 C CA . HIS A 1 85 ? -18.811 -1.706 19.839 1.00 90.00 85 HIS A CA 1
ATOM 705 C C . HIS A 1 85 ? -18.281 -0.805 20.974 1.00 90.00 85 HIS A C 1
ATOM 707 O O . HIS A 1 85 ? -17.257 -1.104 21.590 1.00 90.00 85 HIS A O 1
ATOM 713 N N . GLY A 1 86 ? -18.913 0.344 21.240 1.00 86.94 86 GLY A N 1
ATOM 714 C CA . GLY A 1 86 ? -18.493 1.280 22.300 1.00 86.94 86 GLY A CA 1
ATOM 715 C C . GLY A 1 86 ? -17.139 1.958 22.037 1.00 86.94 86 GLY A C 1
ATOM 716 O O . GLY A 1 86 ? -16.442 2.404 22.954 1.00 86.94 86 GLY A O 1
ATOM 717 N N . GLY A 1 87 ? -16.716 1.995 20.773 1.00 82.81 87 GLY A N 1
ATOM 718 C CA . GLY A 1 87 ? -15.390 2.447 20.363 1.00 82.81 87 GLY A CA 1
ATOM 719 C C . GLY A 1 87 ? -14.271 1.448 20.673 1.00 82.81 87 GLY A C 1
ATOM 720 O O . GLY A 1 87 ? -13.098 1.789 20.501 1.00 82.81 87 GLY A O 1
ATOM 721 N N . ALA A 1 88 ? -14.590 0.235 21.131 1.00 84.06 88 ALA A N 1
ATOM 722 C CA . ALA A 1 88 ? -13.607 -0.832 21.235 1.00 84.06 88 ALA A CA 1
ATOM 723 C C . ALA A 1 88 ? -13.076 -1.198 19.839 1.00 84.06 88 ALA A C 1
ATOM 725 O O . ALA A 1 88 ? -13.787 -1.119 18.839 1.00 84.06 88 ALA A O 1
ATOM 726 N N . GLN A 1 89 ? -11.815 -1.621 19.763 1.00 86.38 89 GLN A N 1
ATOM 727 C CA . GLN A 1 89 ? -11.168 -2.059 18.520 1.00 86.38 89 GLN A CA 1
ATOM 728 C C . GLN A 1 89 ? -11.643 -3.475 18.148 1.00 86.38 89 GLN A C 1
ATOM 730 O O . GLN A 1 89 ? -10.877 -4.432 18.192 1.00 86.38 89 GLN A O 1
ATOM 735 N N . ARG A 1 90 ? -12.944 -3.622 17.883 1.00 89.81 90 ARG A N 1
ATOM 736 C CA . ARG A 1 90 ? -13.638 -4.897 17.654 1.00 89.81 90 ARG A CA 1
ATOM 737 C C . ARG A 1 90 ? -14.538 -4.811 16.422 1.00 89.81 90 ARG A C 1
ATOM 739 O O . ARG A 1 90 ? -14.859 -3.720 15.955 1.00 89.81 90 ARG A O 1
ATOM 746 N N . GLY A 1 91 ? -14.924 -5.978 15.909 1.00 90.75 91 GLY A N 1
ATOM 747 C CA . GLY A 1 91 ? -15.842 -6.098 14.777 1.00 90.75 91 GLY A CA 1
ATOM 748 C C . GLY A 1 91 ? -15.188 -5.917 13.405 1.00 90.75 91 GLY A C 1
ATOM 749 O O . GLY A 1 91 ? -15.898 -5.765 12.423 1.00 90.75 91 GLY A O 1
ATOM 750 N N . VAL A 1 92 ? -13.855 -5.916 13.300 1.00 94.81 92 VAL A N 1
ATOM 751 C CA . VAL A 1 92 ? -13.146 -5.805 12.015 1.00 94.81 92 VAL A CA 1
ATOM 752 C C . VAL A 1 92 ? -12.052 -6.861 11.941 1.00 94.81 92 VAL A C 1
ATOM 754 O O . VAL A 1 92 ? -11.168 -6.890 12.794 1.00 94.81 92 VAL A O 1
ATOM 757 N N . VAL A 1 93 ? -12.094 -7.695 10.905 1.00 94.44 93 VAL A N 1
ATOM 758 C CA . VAL A 1 93 ? -11.129 -8.764 10.639 1.00 94.44 93 VAL A CA 1
ATOM 759 C C . VAL A 1 93 ? -10.625 -8.633 9.210 1.00 94.44 93 VAL A C 1
ATOM 761 O O . VAL A 1 93 ? -11.411 -8.581 8.265 1.00 94.44 93 VAL A O 1
ATOM 764 N N . PHE A 1 94 ? -9.305 -8.567 9.053 1.00 94.81 94 PHE A N 1
ATOM 765 C CA . PHE A 1 94 ? -8.641 -8.512 7.753 1.00 94.81 94 PHE A CA 1
ATOM 766 C C . PHE A 1 94 ? -7.947 -9.843 7.474 1.00 94.81 94 PHE A C 1
ATOM 768 O O . PHE A 1 94 ? -7.184 -10.326 8.307 1.00 94.81 94 PHE A O 1
ATOM 775 N N . ALA A 1 95 ? -8.169 -10.391 6.284 1.00 93.50 95 ALA A N 1
ATOM 776 C CA . ALA A 1 95 ? -7.432 -11.520 5.743 1.00 93.50 95 ALA A CA 1
ATOM 777 C C . ALA A 1 95 ? -6.563 -11.038 4.575 1.00 93.50 95 ALA A C 1
ATOM 779 O O . ALA A 1 95 ? -6.985 -10.244 3.733 1.00 93.50 95 ALA A O 1
ATOM 780 N N . THR A 1 96 ? -5.296 -11.447 4.568 1.00 90.94 96 THR A N 1
ATOM 781 C CA . THR A 1 96 ? -4.370 -11.176 3.466 1.00 90.94 96 THR A CA 1
ATOM 782 C C . THR A 1 96 ? -3.195 -12.139 3.528 1.00 90.94 96 THR A C 1
ATOM 784 O O . THR A 1 96 ? -2.620 -12.363 4.593 1.00 90.94 96 THR A O 1
ATOM 787 N N . ALA A 1 97 ? -2.795 -12.666 2.373 1.00 86.00 97 ALA A N 1
ATOM 788 C CA . ALA A 1 97 ? -1.555 -13.431 2.247 1.00 86.00 97 ALA A CA 1
ATOM 789 C C . ALA A 1 97 ? -0.306 -12.526 2.212 1.00 86.00 97 ALA A C 1
ATOM 791 O O . ALA A 1 97 ? 0.816 -12.998 2.384 1.00 86.00 97 ALA A O 1
ATOM 792 N N . THR A 1 98 ? -0.485 -11.220 1.981 1.00 80.19 98 THR A N 1
ATOM 793 C CA . THR A 1 98 ? 0.604 -10.244 1.829 1.00 80.19 98 THR A CA 1
ATOM 794 C C . THR A 1 98 ? 0.320 -8.990 2.667 1.00 80.19 98 THR A C 1
ATOM 796 O O . THR A 1 98 ? -0.175 -7.982 2.159 1.00 80.19 98 THR A O 1
ATOM 799 N N . PRO A 1 99 ? 0.590 -9.014 3.987 1.00 68.12 99 PRO A N 1
ATOM 800 C CA . PRO A 1 99 ? 0.349 -7.850 4.846 1.00 68.12 99 PRO A CA 1
ATOM 801 C C . PRO A 1 99 ? 1.262 -6.666 4.492 1.00 68.12 99 PRO A C 1
ATOM 803 O O . PRO A 1 99 ? 0.885 -5.511 4.691 1.00 68.12 99 PRO A O 1
ATOM 806 N N . VAL A 1 100 ? 2.439 -6.955 3.927 1.00 75.00 100 VAL A N 1
ATOM 807 C CA . VAL A 1 100 ? 3.377 -5.980 3.366 1.00 75.00 100 VAL A CA 1
ATOM 808 C C . VAL A 1 100 ? 3.720 -6.428 1.954 1.00 75.00 100 VAL A C 1
ATOM 810 O O . VAL A 1 100 ? 4.299 -7.490 1.756 1.00 75.00 100 VAL A O 1
ATOM 813 N N . ALA A 1 101 ? 3.340 -5.624 0.975 1.00 64.69 101 ALA A N 1
ATOM 814 C CA . ALA A 1 101 ? 3.545 -5.882 -0.439 1.00 64.69 101 ALA A CA 1
ATOM 815 C C . ALA A 1 101 ? 4.592 -4.935 -1.044 1.00 64.69 101 ALA A C 1
ATOM 817 O O . ALA A 1 101 ? 5.497 -5.406 -1.723 1.00 64.69 101 ALA A O 1
ATOM 818 N N . ASN A 1 102 ? 4.506 -3.617 -0.799 1.00 66.31 102 ASN A N 1
ATOM 819 C CA . ASN A 1 102 ? 5.359 -2.645 -1.508 1.00 66.31 102 ASN A CA 1
ATOM 820 C C . ASN A 1 102 ? 6.145 -1.690 -0.605 1.00 66.31 102 ASN A C 1
ATOM 822 O O . ASN A 1 102 ? 7.201 -1.206 -1.008 1.00 66.31 102 ASN A O 1
ATOM 826 N N . THR A 1 103 ? 5.622 -1.329 0.567 1.00 75.19 103 THR A N 1
ATOM 827 C CA . THR A 1 103 ? 6.240 -0.295 1.409 1.00 75.19 103 THR A CA 1
ATOM 828 C C . THR A 1 103 ? 5.954 -0.528 2.880 1.00 75.19 103 THR A C 1
ATOM 830 O O . THR A 1 103 ? 4.860 -0.948 3.247 1.00 75.19 103 THR A O 1
ATOM 833 N N . MET A 1 104 ? 6.915 -0.189 3.743 1.00 79.00 104 MET A N 1
ATOM 834 C CA . MET A 1 104 ? 6.743 -0.284 5.196 1.00 79.00 104 MET A CA 1
ATOM 835 C C . MET A 1 104 ? 5.542 0.518 5.715 1.00 79.00 104 MET A C 1
ATOM 837 O O . MET A 1 104 ? 4.957 0.164 6.734 1.00 79.00 104 MET A O 1
ATOM 841 N N . ALA A 1 105 ? 5.113 1.555 4.986 1.00 83.44 105 ALA A N 1
ATOM 842 C CA . ALA A 1 105 ? 3.929 2.335 5.337 1.00 83.44 105 ALA A CA 1
ATOM 843 C C . ALA A 1 105 ? 2.615 1.536 5.285 1.00 83.44 105 ALA A C 1
ATOM 845 O O . ALA A 1 105 ? 1.606 1.973 5.845 1.00 83.44 105 ALA A O 1
ATOM 846 N N . GLU A 1 106 ? 2.613 0.371 4.638 1.00 87.19 106 GLU A N 1
ATOM 847 C CA . GLU A 1 106 ? 1.463 -0.532 4.606 1.00 87.19 106 GLU A CA 1
ATOM 848 C C . GLU A 1 106 ? 1.213 -1.141 5.990 1.00 87.19 106 GLU A C 1
ATOM 850 O O . GLU A 1 106 ? 0.058 -1.195 6.406 1.00 87.19 106 GLU A O 1
ATOM 855 N N . VAL A 1 107 ? 2.265 -1.457 6.762 1.00 88.94 107 VAL A N 1
ATOM 856 C CA . VAL A 1 107 ? 2.131 -1.937 8.153 1.00 88.94 107 VAL A CA 1
ATOM 857 C C . VAL A 1 107 ? 1.415 -0.893 9.001 1.00 88.94 107 VAL A C 1
ATOM 859 O O . VAL A 1 107 ? 0.396 -1.192 9.622 1.00 88.94 107 VAL A O 1
ATOM 862 N N . HIS A 1 108 ? 1.882 0.361 8.962 1.00 90.75 108 HIS A N 1
ATOM 863 C CA . HIS A 1 108 ? 1.224 1.466 9.670 1.00 90.75 108 HIS A CA 1
ATOM 864 C C . HIS A 1 108 ? -0.234 1.631 9.242 1.00 90.75 108 HIS A C 1
ATOM 866 O O . HIS A 1 108 ? -1.107 1.866 10.073 1.00 90.75 108 HIS A O 1
ATOM 872 N N . THR A 1 109 ? -0.517 1.464 7.951 1.00 90.88 109 THR A N 1
ATOM 873 C CA . THR A 1 109 ? -1.880 1.544 7.423 1.00 90.88 109 THR A CA 1
ATOM 874 C C . THR A 1 109 ? -2.773 0.441 7.993 1.00 90.88 109 THR A C 1
ATOM 876 O O . THR A 1 109 ? -3.867 0.748 8.467 1.00 90.88 109 THR A O 1
ATOM 879 N N . MET A 1 110 ? -2.306 -0.810 8.037 1.00 91.62 110 MET A N 1
ATOM 880 C CA . MET A 1 110 ? -3.049 -1.918 8.654 1.00 91.62 110 MET A CA 1
ATOM 881 C C . MET A 1 110 ? -3.266 -1.691 10.153 1.00 91.62 110 MET A C 1
ATOM 883 O O . MET A 1 110 ? -4.386 -1.838 10.644 1.00 91.62 110 MET A O 1
ATOM 887 N N . MET A 1 111 ? -2.239 -1.226 10.871 1.00 92.44 111 MET A N 1
ATOM 888 C CA . MET A 1 111 ? -2.365 -0.854 12.284 1.00 92.44 111 MET A CA 1
ATOM 889 C C . MET A 1 111 ? -3.380 0.276 12.481 1.00 92.44 111 MET A C 1
ATOM 891 O O . MET A 1 111 ? -4.145 0.264 13.442 1.00 92.44 111 MET A O 1
ATOM 895 N N . ARG A 1 112 ? -3.447 1.242 11.559 1.00 92.62 112 ARG A N 1
ATOM 896 C CA . ARG A 1 112 ? -4.465 2.294 11.609 1.00 92.62 112 ARG A CA 1
ATOM 897 C C . ARG A 1 112 ? -5.866 1.738 11.426 1.00 92.62 112 ARG A C 1
ATOM 899 O O . ARG A 1 112 ? -6.759 2.237 12.102 1.00 92.62 112 ARG A O 1
ATOM 906 N N . TYR A 1 113 ? -6.093 0.752 10.565 1.00 93.19 113 TYR A N 1
ATOM 907 C CA . TYR A 1 113 ? -7.416 0.134 10.452 1.00 93.19 113 TYR A CA 1
ATOM 908 C C . TYR A 1 113 ? -7.806 -0.594 11.737 1.00 93.19 113 TYR A C 1
ATOM 910 O O . TYR A 1 113 ? -8.846 -0.270 12.309 1.00 93.19 113 TYR A O 1
ATOM 918 N N . LEU A 1 114 ? -6.953 -1.514 12.195 1.00 93.44 114 LEU A N 1
ATOM 919 C CA . LEU A 1 114 ? -7.295 -2.513 13.210 1.00 93.44 114 LEU A CA 1
ATOM 920 C C . LEU A 1 114 ? -7.054 -2.039 14.647 1.00 93.44 114 LEU A C 1
ATOM 922 O O . LEU A 1 114 ? -7.832 -2.367 15.535 1.00 93.44 114 LEU A O 1
ATOM 926 N N . GLN A 1 115 ? -6.022 -1.226 14.885 1.00 93.19 115 GLN A N 1
ATOM 927 C CA . GLN A 1 115 ? -5.626 -0.798 16.227 1.00 93.19 115 GLN A CA 1
ATOM 928 C C . GLN A 1 115 ? -5.401 0.726 16.403 1.00 93.19 115 GLN A C 1
ATOM 930 O O . GLN A 1 115 ? -4.374 1.164 16.926 1.00 93.19 115 GLN A O 1
ATOM 935 N N . PRO A 1 116 ? -6.404 1.579 16.105 1.00 92.94 116 PRO A N 1
ATOM 936 C CA . PRO A 1 116 ? -6.273 3.038 16.223 1.00 92.94 116 PRO A CA 1
ATOM 937 C C . PRO A 1 116 ? -5.979 3.581 17.631 1.00 92.94 116 PRO A C 1
ATOM 939 O O . PRO A 1 116 ? -5.089 4.414 17.771 1.00 92.94 116 PRO A O 1
ATOM 942 N N . ARG A 1 117 ? -6.695 3.124 18.668 1.00 92.25 117 ARG A N 1
ATOM 943 C CA . ARG A 1 117 ? -6.485 3.556 20.063 1.00 92.25 117 ARG A CA 1
ATOM 944 C C . ARG A 1 117 ? -5.119 3.149 20.608 1.00 92.25 117 ARG A C 1
ATOM 946 O O . ARG A 1 117 ? -4.513 3.896 21.364 1.00 92.25 117 ARG A O 1
ATOM 953 N N . ARG A 1 118 ? -4.616 1.982 20.201 1.00 92.06 118 ARG A N 1
ATOM 954 C CA . ARG A 1 118 ? -3.285 1.504 20.593 1.00 92.06 118 ARG A CA 1
ATOM 955 C C . ARG A 1 118 ? -2.193 2.401 20.021 1.00 92.06 118 ARG A C 1
ATOM 957 O O . ARG A 1 118 ? -1.310 2.831 20.756 1.00 92.06 118 ARG A O 1
ATOM 964 N N . LEU A 1 119 ? -2.307 2.755 18.739 1.00 92.94 119 LEU A N 1
ATOM 965 C CA . LEU A 1 119 ? -1.419 3.735 18.112 1.00 92.94 119 LEU A CA 1
ATOM 966 C C . LEU A 1 119 ? -1.511 5.112 18.778 1.00 92.94 119 LEU A C 1
ATOM 968 O O . LEU A 1 119 ? -0.494 5.780 18.918 1.00 92.94 119 LEU A O 1
ATOM 972 N N . GLU A 1 120 ? -2.704 5.547 19.179 1.00 92.44 120 GLU A N 1
ATOM 973 C CA . GLU A 1 120 ? -2.899 6.813 19.894 1.00 92.44 120 GLU A CA 1
ATOM 974 C C . GLU A 1 120 ? -2.237 6.801 21.278 1.00 92.44 120 GLU A C 1
ATOM 976 O O . GLU A 1 120 ? -1.469 7.709 21.582 1.00 92.44 120 GLU A O 1
ATOM 981 N N . ALA A 1 121 ? -2.436 5.738 22.064 1.00 92.62 121 ALA A N 1
ATOM 982 C CA . ALA A 1 121 ? -1.833 5.576 23.389 1.00 92.62 121 ALA A CA 1
ATOM 983 C C . ALA A 1 121 ? -0.295 5.563 23.354 1.00 92.62 121 ALA A C 1
ATOM 985 O O . ALA A 1 121 ? 0.348 6.027 24.290 1.00 92.62 121 ALA A O 1
ATOM 986 N N . LEU A 1 122 ? 0.293 5.051 22.270 1.00 92.88 122 LEU A N 1
ATOM 987 C CA . LEU A 1 122 ? 1.742 5.029 22.060 1.00 92.88 122 LEU A CA 1
ATOM 988 C C . LEU A 1 122 ? 2.281 6.303 21.379 1.00 92.88 122 LEU A C 1
ATOM 990 O O . LEU A 1 122 ? 3.486 6.423 21.184 1.00 92.88 122 LEU A O 1
ATOM 994 N N . GLY A 1 123 ? 1.420 7.243 20.969 1.00 92.94 123 GLY A N 1
ATOM 995 C CA . GLY A 1 123 ? 1.830 8.437 20.215 1.00 92.94 123 GLY A CA 1
ATOM 996 C C . GLY A 1 123 ? 2.255 8.160 18.763 1.00 92.94 123 GLY A C 1
ATOM 997 O O . GLY A 1 123 ? 2.873 9.005 18.117 1.00 92.94 123 GLY A O 1
ATOM 998 N N . LEU A 1 124 ? 1.899 6.995 18.218 1.00 93.06 124 LEU A N 1
ATOM 999 C CA . LEU A 1 124 ? 2.305 6.480 16.901 1.00 93.06 124 LEU A CA 1
ATOM 1000 C C . LEU A 1 124 ? 1.216 6.626 15.822 1.00 93.06 124 LEU A C 1
ATOM 1002 O O . LEU A 1 124 ? 1.300 6.054 14.732 1.00 93.06 124 LEU A O 1
ATOM 1006 N N . GLN A 1 125 ? 0.158 7.388 16.107 1.00 90.25 125 GLN A N 1
ATOM 1007 C CA . GLN A 1 125 ? -0.942 7.618 15.167 1.00 90.25 125 GLN A CA 1
ATOM 1008 C C . GLN A 1 125 ? -0.459 8.296 13.871 1.00 90.25 125 GLN A C 1
ATOM 1010 O O . GLN A 1 125 ? -0.940 7.984 12.777 1.00 90.25 125 GLN A O 1
ATOM 1015 N N . GLN A 1 126 ? 0.501 9.217 13.992 1.00 89.56 126 GLN A N 1
ATOM 1016 C CA . GLN A 1 126 ? 1.107 9.911 12.861 1.00 89.56 126 GLN A CA 1
ATOM 1017 C C . GLN A 1 126 ? 2.199 9.049 12.233 1.00 89.56 126 GLN A C 1
ATOM 1019 O O . GLN A 1 126 ? 3.052 8.508 12.934 1.00 89.56 126 GLN A O 1
ATOM 1024 N N . PHE A 1 127 ? 2.202 8.967 10.901 1.00 89.50 127 PHE A N 1
ATOM 1025 C CA . PHE A 1 127 ? 3.173 8.139 10.190 1.00 89.50 127 PHE A CA 1
ATOM 1026 C C . PHE A 1 127 ? 4.614 8.566 10.465 1.00 89.50 127 PHE A C 1
ATOM 1028 O O . PHE A 1 127 ? 5.460 7.707 10.650 1.00 89.50 127 PHE A O 1
ATOM 1035 N N . ASP A 1 128 ? 4.894 9.870 10.537 1.00 89.31 128 ASP A N 1
ATOM 1036 C CA . ASP A 1 128 ? 6.256 10.361 10.781 1.00 89.31 128 ASP A CA 1
ATOM 1037 C C . ASP A 1 128 ? 6.800 9.908 12.146 1.00 89.31 128 ASP A C 1
ATOM 1039 O O . ASP A 1 128 ? 7.975 9.569 12.245 1.00 89.31 128 ASP A O 1
ATOM 1043 N N . ALA A 1 129 ? 5.947 9.864 13.178 1.00 90.94 129 ALA A N 1
ATOM 1044 C CA . ALA A 1 129 ? 6.323 9.365 14.500 1.00 90.94 129 ALA A CA 1
ATOM 1045 C C . ALA A 1 129 ? 6.579 7.853 14.455 1.00 90.94 129 ALA A C 1
ATOM 1047 O O . ALA A 1 129 ? 7.624 7.389 14.893 1.00 90.94 129 ALA A O 1
ATOM 1048 N N . TRP A 1 130 ? 5.669 7.099 13.832 1.00 92.62 130 TRP A N 1
ATOM 1049 C CA . TRP A 1 130 ? 5.823 5.656 13.655 1.00 92.62 130 TRP A CA 1
ATOM 1050 C C . TRP A 1 130 ? 7.075 5.288 12.844 1.00 92.62 130 TRP A C 1
ATOM 1052 O O . TRP A 1 130 ? 7.830 4.398 13.228 1.00 92.62 130 TRP A O 1
ATOM 1062 N N . ALA A 1 131 ? 7.333 6.004 11.751 1.00 90.00 131 ALA A N 1
ATOM 1063 C CA . ALA A 1 131 ? 8.488 5.786 10.895 1.00 90.00 131 ALA A CA 1
ATOM 1064 C C . ALA A 1 131 ? 9.799 6.171 11.588 1.00 90.00 131 ALA A C 1
ATOM 1066 O O . ALA A 1 131 ? 10.802 5.522 11.339 1.00 90.00 131 ALA A O 1
ATOM 1067 N N . ALA A 1 132 ? 9.806 7.172 12.472 1.00 89.06 132 ALA A N 1
ATOM 1068 C CA . ALA A 1 132 ? 10.986 7.490 13.276 1.00 89.06 132 ALA A CA 1
ATOM 1069 C C . ALA A 1 132 ? 11.310 6.397 14.311 1.00 89.06 132 ALA A C 1
ATOM 1071 O O . ALA A 1 132 ? 12.476 6.192 14.636 1.00 89.06 132 ALA A O 1
ATOM 1072 N N . THR A 1 133 ? 10.296 5.692 14.822 1.00 89.94 133 THR A N 1
ATOM 1073 C CA . THR A 1 133 ? 10.478 4.610 15.802 1.00 89.94 133 THR A CA 1
ATOM 1074 C C . THR A 1 133 ? 10.874 3.284 15.156 1.00 89.94 133 THR A C 1
ATOM 1076 O O . THR A 1 133 ? 11.697 2.564 15.718 1.00 89.94 133 THR A O 1
ATOM 1079 N N . PHE A 1 134 ? 10.290 2.947 14.001 1.00 90.00 134 PHE A N 1
ATOM 1080 C CA . PHE A 1 134 ? 10.421 1.613 13.398 1.00 90.00 134 PHE A CA 1
ATOM 1081 C C . PHE A 1 134 ? 11.053 1.592 12.007 1.00 90.00 134 PHE A C 1
ATOM 1083 O O . PHE A 1 134 ? 11.353 0.517 11.493 1.00 90.00 134 PHE A O 1
ATOM 1090 N N . GLY A 1 135 ? 11.236 2.740 11.362 1.00 87.50 135 GLY A N 1
ATOM 1091 C CA . GLY A 1 135 ? 11.760 2.835 10.003 1.00 87.50 135 GLY A CA 1
ATOM 1092 C C . GLY A 1 135 ? 13.173 3.400 9.967 1.00 87.50 135 GLY A C 1
ATOM 1093 O O . GLY A 1 135 ? 13.466 4.424 10.576 1.00 87.50 135 GLY A O 1
ATOM 1094 N N . GLU A 1 136 ? 14.042 2.780 9.172 1.00 85.62 136 GLU A N 1
ATOM 1095 C CA . GLU A 1 136 ? 15.348 3.346 8.846 1.00 85.62 136 GLU A CA 1
ATOM 1096 C C . GLU A 1 136 ? 15.407 3.756 7.377 1.00 85.62 136 GLU A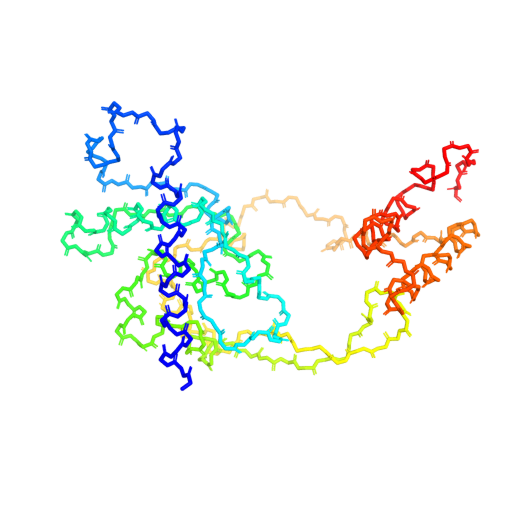 C 1
ATOM 1098 O O . GLU A 1 136 ? 15.208 2.950 6.458 1.00 85.62 136 GLU A O 1
ATOM 1103 N N . SER A 1 137 ? 15.688 5.038 7.156 1.00 84.19 137 SER A N 1
ATOM 1104 C CA . SER A 1 137 ? 15.925 5.585 5.828 1.00 84.19 137 SER A CA 1
ATOM 1105 C C . SER A 1 137 ? 17.404 5.480 5.470 1.00 84.19 137 SER A C 1
ATOM 1107 O O . SER A 1 137 ? 18.244 6.068 6.150 1.00 84.19 137 SER A O 1
ATOM 1109 N N . VAL A 1 138 ? 17.715 4.805 4.368 1.00 82.56 138 VAL A N 1
ATOM 1110 C CA . VAL A 1 138 ? 19.064 4.756 3.800 1.00 82.56 138 VAL A CA 1
ATOM 1111 C C . VAL A 1 138 ? 19.063 5.560 2.511 1.00 82.56 138 VAL A C 1
ATOM 1113 O O . VAL A 1 138 ? 18.157 5.446 1.681 1.00 82.56 138 VAL A O 1
ATOM 1116 N N . THR A 1 139 ? 20.083 6.398 2.351 1.00 83.44 139 THR A N 1
ATOM 1117 C CA . THR A 1 139 ? 20.334 7.077 1.081 1.00 83.44 139 THR A CA 1
ATOM 1118 C C . THR A 1 139 ? 21.396 6.292 0.341 1.00 83.44 139 THR A C 1
ATOM 1120 O O . THR A 1 139 ? 22.537 6.223 0.791 1.00 83.44 139 THR A O 1
ATOM 1123 N N . ALA A 1 140 ? 21.001 5.679 -0.768 1.00 82.12 140 ALA A N 1
ATOM 1124 C CA . ALA A 1 140 ? 21.878 4.860 -1.584 1.00 82.12 140 ALA A CA 1
ATOM 1125 C C . ALA A 1 140 ? 21.991 5.439 -2.992 1.00 82.12 140 ALA A C 1
ATOM 1127 O O . ALA A 1 140 ? 21.105 6.150 -3.479 1.00 82.12 140 ALA A O 1
ATOM 1128 N N . LEU A 1 141 ? 23.111 5.121 -3.632 1.00 82.19 141 LEU A N 1
ATOM 1129 C CA . LEU A 1 141 ? 23.344 5.423 -5.028 1.00 82.19 141 LEU A CA 1
ATOM 1130 C C . LEU A 1 141 ? 22.562 4.414 -5.881 1.00 82.19 141 LEU A C 1
ATOM 1132 O O . LEU A 1 141 ? 22.856 3.222 -5.857 1.00 82.19 141 LEU A O 1
ATOM 1136 N N . GLU A 1 142 ? 21.559 4.880 -6.620 1.00 77.75 142 GLU A N 1
ATOM 1137 C CA . GLU A 1 142 ? 20.731 4.045 -7.494 1.00 77.75 142 GLU A CA 1
ATOM 1138 C C . GLU A 1 142 ? 20.954 4.417 -8.957 1.00 77.75 142 GLU A C 1
ATOM 1140 O O . GLU A 1 142 ? 21.141 5.590 -9.284 1.00 77.75 142 GLU A O 1
ATOM 1145 N N . ILE A 1 143 ? 20.911 3.426 -9.850 1.00 72.69 143 ILE A N 1
ATOM 1146 C CA . ILE A 1 143 ? 20.893 3.687 -11.291 1.00 72.69 143 ILE A CA 1
ATOM 1147 C C . ILE A 1 143 ? 19.595 4.431 -11.601 1.00 72.69 143 ILE A C 1
ATOM 1149 O O . ILE A 1 143 ? 18.507 4.005 -11.200 1.00 72.69 143 ILE A O 1
ATOM 1153 N N . ALA A 1 144 ? 19.713 5.567 -12.279 1.00 69.19 144 ALA A N 1
ATOM 1154 C CA . ALA A 1 144 ? 18.554 6.335 -12.686 1.00 69.19 144 ALA A CA 1
ATOM 1155 C C . ALA A 1 144 ? 17.667 5.480 -13.627 1.00 69.19 144 ALA A C 1
ATOM 1157 O O . ALA A 1 144 ? 18.195 4.676 -14.395 1.00 69.19 144 ALA A O 1
ATOM 1158 N N . PRO A 1 145 ? 16.325 5.594 -13.571 1.00 59.09 145 PRO A N 1
ATOM 1159 C CA . PRO A 1 145 ? 15.409 4.718 -14.323 1.00 59.09 145 PRO A CA 1
ATOM 1160 C C . PRO A 1 145 ? 15.606 4.717 -15.850 1.00 59.09 145 PRO A C 1
ATOM 1162 O O . PRO A 1 145 ? 15.101 3.837 -16.537 1.00 59.09 145 PRO A O 1
ATOM 1165 N N . ASP A 1 146 ? 16.304 5.722 -16.365 1.00 61.16 146 ASP A N 1
ATOM 1166 C CA . ASP A 1 146 ? 16.670 5.967 -17.760 1.00 61.16 146 ASP A CA 1
ATOM 1167 C C . ASP A 1 146 ? 18.057 5.405 -18.140 1.00 61.16 146 ASP A C 1
ATOM 1169 O O . ASP A 1 146 ? 18.438 5.455 -19.305 1.00 61.16 146 ASP A O 1
ATOM 1173 N N . GLY A 1 147 ? 18.826 4.887 -17.176 1.00 63.03 147 GLY A N 1
ATOM 1174 C CA . GLY A 1 147 ? 20.184 4.382 -17.386 1.00 63.03 147 GLY A CA 1
ATOM 1175 C C . GLY A 1 147 ? 21.243 5.467 -17.618 1.00 63.03 147 GLY A C 1
ATOM 1176 O O . GLY A 1 147 ? 22.379 5.122 -17.935 1.00 63.03 147 GLY A O 1
ATOM 1177 N N . SER A 1 148 ? 20.909 6.756 -17.445 1.00 63.22 148 SER A N 1
ATOM 1178 C CA . SER A 1 148 ? 21.805 7.893 -17.746 1.00 63.22 148 SER A CA 1
ATOM 1179 C C . SER A 1 148 ? 22.920 8.103 -16.711 1.00 63.22 148 SER A C 1
ATOM 1181 O O . SER A 1 148 ? 23.849 8.877 -16.937 1.00 63.22 148 SER A O 1
ATOM 1183 N N . GLY A 1 149 ? 22.859 7.405 -15.573 1.00 73.75 149 GLY A N 1
ATOM 1184 C CA . GLY A 1 149 ? 23.882 7.462 -14.536 1.00 73.75 149 GLY A CA 1
ATOM 1185 C C . GLY A 1 149 ? 23.354 7.068 -13.164 1.00 73.75 149 GLY A C 1
ATOM 1186 O O . GLY A 1 149 ? 22.390 6.312 -13.033 1.00 73.75 149 GLY A O 1
ATOM 1187 N N . TYR A 1 150 ? 23.998 7.602 -12.131 1.00 77.81 150 TYR A N 1
ATOM 1188 C CA . TYR A 1 150 ? 23.696 7.296 -10.743 1.00 77.81 150 TYR A CA 1
ATOM 1189 C C . TYR A 1 150 ? 23.063 8.490 -10.026 1.00 77.81 150 TYR A C 1
ATOM 1191 O O . TYR A 1 150 ? 23.539 9.621 -10.129 1.00 77.81 150 TYR A O 1
ATOM 1199 N N . ARG A 1 151 ? 22.005 8.239 -9.257 1.00 74.88 151 ARG A N 1
ATOM 1200 C CA . ARG A 1 151 ? 21.311 9.240 -8.448 1.00 74.88 151 ARG A CA 1
ATOM 1201 C C . ARG A 1 151 ? 21.231 8.777 -7.001 1.00 74.88 151 ARG A C 1
ATOM 1203 O O . ARG A 1 151 ? 20.833 7.653 -6.721 1.00 74.88 151 ARG A O 1
ATOM 1210 N N . MET A 1 152 ? 21.550 9.681 -6.078 1.00 79.50 152 MET A N 1
ATOM 1211 C CA . MET A 1 152 ? 21.284 9.457 -4.659 1.00 79.50 152 MET A CA 1
ATOM 1212 C C . MET A 1 152 ? 19.777 9.485 -4.424 1.00 79.50 152 MET A C 1
ATOM 1214 O O . MET A 1 152 ? 19.117 10.492 -4.702 1.00 79.50 152 MET A O 1
ATOM 1218 N N . ASN A 1 153 ? 19.239 8.380 -3.924 1.00 79.50 153 ASN A N 1
ATOM 1219 C CA . ASN A 1 153 ? 17.830 8.248 -3.605 1.00 79.50 153 ASN A CA 1
ATOM 1220 C C . ASN A 1 153 ? 17.676 7.764 -2.164 1.00 79.50 153 ASN A C 1
ATOM 1222 O O . ASN A 1 153 ? 18.338 6.818 -1.735 1.00 79.50 153 ASN A O 1
ATOM 1226 N N . THR A 1 154 ? 16.809 8.431 -1.406 1.00 82.12 154 THR A N 1
ATOM 1227 C CA . THR A 1 154 ? 16.514 8.046 -0.025 1.00 82.12 154 THR A CA 1
ATOM 1228 C C . THR A 1 154 ? 15.306 7.124 -0.023 1.00 82.12 154 THR A C 1
ATOM 1230 O O . THR A 1 154 ? 14.210 7.524 -0.427 1.00 82.12 154 THR A O 1
ATOM 1233 N N . ARG A 1 155 ? 15.499 5.894 0.455 1.00 79.81 155 ARG A N 1
ATOM 1234 C CA . ARG A 1 155 ? 14.438 4.899 0.626 1.00 79.81 155 ARG A CA 1
ATOM 1235 C C . ARG A 1 155 ? 14.384 4.430 2.064 1.00 79.81 155 ARG A C 1
ATOM 1237 O O . ARG A 1 155 ? 15.385 4.406 2.773 1.00 79.81 155 ARG A O 1
ATOM 1244 N N . PHE A 1 156 ? 13.204 4.001 2.467 1.00 81.56 156 PHE A N 1
ATOM 1245 C CA . PHE A 1 156 ? 13.062 3.173 3.647 1.00 81.56 156 PHE A CA 1
ATOM 1246 C C . PHE A 1 156 ? 13.633 1.784 3.359 1.00 81.56 156 PHE A C 1
ATOM 1248 O O . PHE A 1 156 ? 13.084 1.053 2.538 1.00 81.56 156 PHE A O 1
ATOM 1255 N N . ALA A 1 157 ? 14.764 1.461 3.982 1.00 74.25 157 ALA A N 1
ATOM 1256 C CA . ALA A 1 157 ? 15.547 0.280 3.628 1.00 74.25 157 ALA A CA 1
ATOM 1257 C C . ALA A 1 157 ? 15.273 -0.910 4.544 1.00 74.25 157 ALA A C 1
ATOM 1259 O O . ALA A 1 157 ? 15.249 -2.046 4.077 1.00 74.25 157 ALA A O 1
ATOM 1260 N N . ARG A 1 158 ? 15.068 -0.662 5.840 1.00 82.31 158 ARG A N 1
ATOM 1261 C CA . ARG A 1 158 ? 14.831 -1.718 6.826 1.00 82.31 158 ARG A CA 1
ATOM 1262 C C . ARG A 1 158 ? 13.989 -1.228 7.993 1.00 82.31 158 ARG A C 1
ATOM 1264 O O . ARG A 1 158 ? 13.857 -0.025 8.222 1.00 82.31 158 ARG A O 1
ATOM 1271 N N . PHE A 1 159 ? 13.422 -2.193 8.703 1.00 85.25 159 PHE A N 1
ATOM 1272 C CA . PHE A 1 159 ? 12.814 -1.956 9.999 1.00 85.25 159 PHE A CA 1
ATOM 1273 C C . PHE A 1 159 ? 13.890 -1.969 11.084 1.00 85.25 159 PHE A C 1
ATOM 1275 O O . PHE A 1 159 ? 14.784 -2.816 11.065 1.00 85.25 159 PHE A O 1
ATOM 1282 N N . ILE A 1 160 ? 13.776 -1.043 12.026 1.00 87.88 160 ILE A N 1
ATOM 1283 C CA . ILE A 1 160 ? 14.498 -1.052 13.302 1.00 87.88 160 ILE A CA 1
ATOM 1284 C C . ILE A 1 160 ? 13.496 -1.358 14.413 1.00 87.88 160 ILE A C 1
ATOM 1286 O O . ILE A 1 160 ? 12.296 -1.158 14.224 1.00 87.88 160 ILE A O 1
ATOM 1290 N N . ASN A 1 161 ? 13.967 -1.867 15.554 1.00 88.25 161 ASN A N 1
ATOM 1291 C CA . ASN A 1 161 ? 13.093 -2.256 16.670 1.00 88.25 161 ASN A CA 1
ATOM 1292 C C . ASN A 1 161 ? 12.000 -3.254 16.227 1.00 88.25 161 ASN A C 1
ATOM 1294 O O . ASN A 1 161 ? 10.814 -3.111 16.527 1.00 88.25 161 ASN A O 1
ATOM 1298 N N . VAL A 1 162 ? 12.400 -4.243 15.413 1.00 87.44 162 VAL A N 1
ATOM 1299 C CA . VAL A 1 162 ? 11.497 -5.274 14.877 1.00 87.44 162 VAL A CA 1
ATOM 1300 C C . VAL A 1 162 ? 10.786 -6.048 15.992 1.00 87.44 162 VAL A C 1
ATOM 1302 O O . VAL A 1 162 ? 9.583 -6.249 15.848 1.00 87.44 162 VAL A O 1
ATOM 1305 N N . PRO A 1 163 ? 11.443 -6.463 17.095 1.00 89.62 163 PRO A N 1
ATOM 1306 C CA . PRO A 1 163 ? 10.750 -7.138 18.192 1.00 89.62 163 PRO A CA 1
ATOM 1307 C C . PRO A 1 163 ? 9.599 -6.307 18.769 1.00 89.62 163 PRO A C 1
ATOM 1309 O O . PRO A 1 163 ? 8.502 -6.825 18.959 1.00 89.62 163 PRO A O 1
ATOM 1312 N N . GLU A 1 164 ? 9.811 -5.009 18.976 1.00 91.50 164 GLU A N 1
ATOM 1313 C CA . GLU A 1 164 ? 8.812 -4.079 19.501 1.00 91.50 164 GLU A CA 1
ATOM 1314 C C . GLU A 1 164 ? 7.688 -3.842 18.489 1.00 91.50 164 GLU A C 1
ATOM 1316 O O . GLU A 1 164 ? 6.510 -3.863 18.852 1.00 91.50 164 GLU A O 1
ATOM 1321 N N . LEU A 1 165 ? 8.029 -3.677 17.206 1.00 90.62 165 LEU A N 1
ATOM 1322 C CA . LEU A 1 165 ? 7.035 -3.575 16.138 1.00 90.62 165 LEU A CA 1
ATOM 1323 C C . LEU A 1 165 ? 6.163 -4.831 16.089 1.00 90.62 165 LEU A C 1
ATOM 1325 O O . LEU A 1 165 ? 4.945 -4.721 15.988 1.00 90.62 165 LEU A O 1
ATOM 1329 N N . MET A 1 166 ? 6.775 -6.011 16.176 1.00 89.44 166 MET A N 1
ATOM 1330 C CA . MET A 1 166 ? 6.071 -7.290 16.161 1.00 89.44 166 MET A CA 1
ATOM 1331 C C . MET A 1 166 ? 5.244 -7.507 17.425 1.00 89.44 166 MET A C 1
ATOM 1333 O O . MET A 1 166 ? 4.171 -8.089 17.325 1.00 89.44 166 MET A O 1
ATOM 1337 N N . ALA A 1 167 ? 5.677 -7.003 18.582 1.00 90.69 167 ALA A N 1
ATOM 1338 C CA . ALA A 1 167 ? 4.880 -7.042 19.804 1.00 90.69 167 ALA A CA 1
ATOM 1339 C C . ALA A 1 167 ? 3.587 -6.229 19.644 1.00 90.69 167 ALA A C 1
ATOM 1341 O O . ALA A 1 167 ? 2.508 -6.742 19.921 1.00 90.69 167 ALA A O 1
ATOM 1342 N N . VAL A 1 168 ? 3.672 -4.999 19.122 1.00 91.88 168 VAL A N 1
ATOM 1343 C CA . VAL A 1 168 ? 2.485 -4.148 18.909 1.00 91.88 168 VAL A CA 1
ATOM 1344 C C . VAL A 1 168 ? 1.640 -4.644 17.730 1.00 91.88 168 VAL A C 1
ATOM 1346 O O . VAL A 1 168 ? 0.414 -4.609 17.774 1.00 91.88 168 VAL A O 1
ATOM 1349 N N . PHE A 1 169 ? 2.260 -5.100 16.641 1.00 90.44 169 PHE A N 1
ATOM 1350 C CA . PHE A 1 169 ? 1.535 -5.621 15.479 1.00 90.44 169 PHE A CA 1
ATOM 1351 C C . PHE A 1 169 ? 0.860 -6.966 15.782 1.00 90.44 169 PHE A C 1
ATOM 1353 O O . PHE A 1 169 ? -0.275 -7.188 15.365 1.00 90.44 169 PHE A O 1
ATOM 1360 N N . GLY A 1 170 ? 1.519 -7.822 16.563 1.00 88.62 170 GLY A N 1
ATOM 1361 C CA . GLY A 1 170 ? 1.025 -9.128 16.994 1.00 88.62 170 GLY A CA 1
ATOM 1362 C C . GLY A 1 170 ? -0.177 -9.073 17.938 1.00 88.62 170 GLY A C 1
ATOM 1363 O O . GLY A 1 170 ? -0.888 -10.064 18.041 1.00 88.62 170 GLY A O 1
ATOM 1364 N N . GLU A 1 171 ? -0.481 -7.923 18.559 1.00 89.94 171 GLU A N 1
ATOM 1365 C CA . GLU A 1 171 ? -1.734 -7.735 19.316 1.00 89.94 171 GLU A CA 1
ATOM 1366 C C . GLU A 1 171 ? -2.983 -7.927 18.431 1.00 89.94 171 GLU A C 1
ATOM 1368 O O . GLU A 1 171 ? -4.049 -8.279 18.935 1.00 89.94 171 GLU A O 1
ATOM 1373 N N . VAL A 1 172 ? -2.862 -7.700 17.116 1.00 88.31 172 VAL A N 1
ATOM 1374 C CA . VAL A 1 172 ? -3.973 -7.804 16.152 1.00 88.31 172 VAL A CA 1
ATOM 1375 C C . VAL A 1 172 ? -3.715 -8.759 14.989 1.00 88.31 172 VAL A C 1
ATOM 1377 O O . VAL A 1 172 ? -4.626 -9.005 14.201 1.00 88.31 172 VAL A O 1
ATOM 1380 N N . ALA A 1 173 ? -2.494 -9.272 14.842 1.00 90.00 173 ALA A N 1
ATOM 1381 C CA . ALA A 1 173 ? -2.097 -10.093 13.706 1.00 90.00 173 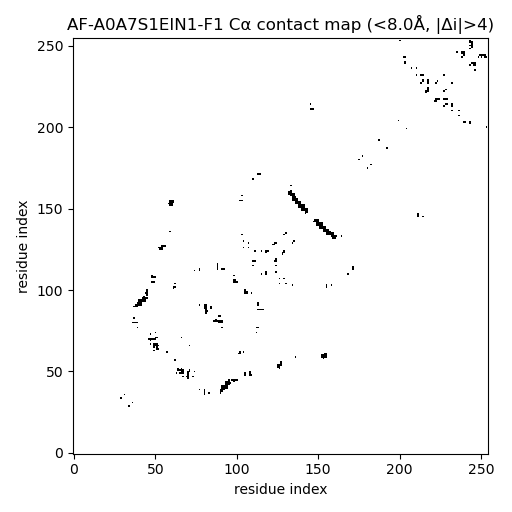ALA A CA 1
ATOM 1382 C C . ALA A 1 173 ? -1.750 -11.522 14.144 1.00 90.00 173 ALA A C 1
ATOM 1384 O O . ALA A 1 173 ? -0.773 -11.732 14.859 1.00 90.00 173 ALA A O 1
ATOM 1385 N N . ASP A 1 174 ? -2.500 -12.506 13.640 1.00 89.50 174 ASP A N 1
ATOM 1386 C CA . ASP A 1 174 ? -2.069 -13.908 13.616 1.00 89.50 174 ASP A CA 1
ATOM 1387 C C . ASP A 1 174 ? -1.385 -14.175 12.271 1.00 89.50 174 ASP A C 1
ATOM 1389 O O . ASP A 1 174 ? -2.002 -14.077 11.209 1.00 89.50 174 ASP A O 1
ATOM 1393 N N . ILE A 1 175 ? -0.082 -14.451 12.308 1.00 86.69 175 ILE A N 1
ATOM 1394 C CA . ILE A 1 175 ? 0.743 -14.639 11.115 1.00 86.69 175 ILE A CA 1
ATOM 1395 C C . ILE A 1 175 ? 1.194 -16.090 11.071 1.00 86.69 175 ILE A C 1
ATOM 1397 O O . ILE A 1 175 ? 1.919 -16.560 11.947 1.00 86.69 175 ILE A O 1
ATOM 1401 N N . ARG A 1 176 ? 0.825 -16.784 9.994 1.00 85.31 176 ARG A N 1
ATOM 1402 C CA . ARG A 1 176 ? 1.285 -18.144 9.710 1.00 85.31 176 ARG A CA 1
ATOM 1403 C C . ARG A 1 176 ? 2.213 -18.133 8.510 1.00 85.31 176 ARG A C 1
ATOM 1405 O O . ARG A 1 176 ? 1.788 -17.881 7.387 1.00 85.31 176 ARG A O 1
ATOM 1412 N N . THR A 1 177 ? 3.494 -18.392 8.756 1.00 85.69 177 THR A N 1
ATOM 1413 C CA . THR A 1 177 ? 4.486 -18.537 7.687 1.00 85.69 177 THR A CA 1
ATOM 1414 C C . THR A 1 177 ? 4.498 -19.971 7.157 1.00 85.69 177 THR A C 1
ATOM 1416 O O . THR A 1 177 ? 4.093 -20.913 7.842 1.00 85.69 177 THR A O 1
ATOM 1419 N N . ALA A 1 178 ? 5.006 -20.157 5.936 1.00 83.88 178 ALA A N 1
ATOM 1420 C CA . ALA A 1 178 ? 5.164 -21.487 5.344 1.00 83.88 178 ALA A CA 1
ATOM 1421 C C . ALA A 1 178 ? 6.008 -22.425 6.233 1.00 83.88 178 ALA A C 1
ATOM 1423 O O . ALA A 1 178 ? 5.693 -23.608 6.361 1.00 83.88 178 ALA A O 1
ATOM 1424 N N . GLU A 1 179 ? 7.027 -21.880 6.905 1.00 83.94 179 GLU A N 1
ATOM 1425 C CA . GLU A 1 179 ? 7.889 -22.612 7.843 1.00 83.94 179 GLU A CA 1
ATOM 1426 C C . GLU A 1 179 ? 7.130 -23.111 9.084 1.00 83.94 179 GLU A C 1
ATOM 1428 O O . GLU A 1 179 ? 7.403 -24.208 9.572 1.00 83.94 179 GLU A O 1
ATOM 1433 N N . MET A 1 180 ? 6.148 -22.343 9.575 1.00 87.62 180 MET A N 1
ATOM 1434 C CA . MET A 1 180 ? 5.303 -22.738 10.710 1.00 87.62 180 MET A CA 1
ATOM 1435 C C . MET A 1 180 ? 4.304 -23.832 10.329 1.00 87.62 180 MET A C 1
ATOM 1437 O O . MET A 1 180 ? 4.046 -24.730 11.127 1.00 87.62 180 MET A O 1
ATOM 1441 N N . LEU A 1 181 ? 3.733 -23.746 9.123 1.00 86.50 181 LEU A N 1
ATOM 1442 C CA . LEU A 1 181 ? 2.685 -24.659 8.661 1.00 86.50 181 LEU A CA 1
ATOM 1443 C C . LEU A 1 181 ? 3.233 -26.020 8.216 1.00 86.50 181 LEU A C 1
ATOM 1445 O O . LEU A 1 181 ? 2.488 -26.996 8.234 1.00 86.50 181 LEU A O 1
ATOM 1449 N N . LYS A 1 182 ? 4.515 -26.091 7.819 1.00 85.88 182 LYS A N 1
ATOM 1450 C CA . LYS A 1 182 ? 5.198 -27.325 7.380 1.00 85.88 182 LYS A CA 1
ATOM 1451 C C . LYS A 1 182 ? 4.386 -28.129 6.354 1.00 85.88 182 LYS A C 1
ATOM 1453 O O . LYS A 1 182 ? 4.334 -29.356 6.406 1.00 85.88 182 LYS A O 1
ATOM 1458 N N . LEU A 1 183 ? 3.729 -27.424 5.432 1.00 86.25 183 LEU A N 1
ATOM 1459 C CA . LEU A 1 183 ? 2.921 -28.052 4.391 1.00 86.25 183 LEU A CA 1
ATOM 1460 C C . LEU A 1 183 ? 3.815 -28.866 3.440 1.00 86.25 183 LEU A C 1
ATOM 1462 O O . LEU A 1 183 ? 4.966 -28.484 3.209 1.00 86.25 183 LEU A O 1
ATOM 1466 N N . PRO A 1 184 ? 3.305 -29.963 2.852 1.00 88.19 184 PRO A N 1
ATOM 1467 C CA . PRO A 1 184 ? 4.039 -30.727 1.852 1.00 88.19 184 PRO A CA 1
ATOM 1468 C C . PRO A 1 184 ? 4.115 -29.927 0.543 1.00 88.19 184 PRO A C 1
ATOM 1470 O O . PRO A 1 184 ? 3.239 -30.019 -0.314 1.00 88.19 184 PRO A O 1
ATOM 1473 N N . VAL A 1 185 ? 5.161 -29.111 0.394 1.00 85.75 185 VAL A N 1
ATOM 1474 C CA . VAL A 1 185 ? 5.414 -28.320 -0.818 1.00 85.75 185 VAL A CA 1
ATOM 1475 C C . VAL A 1 185 ? 6.519 -28.992 -1.641 1.00 85.75 185 VAL A C 1
ATOM 1477 O O . VAL A 1 185 ? 7.561 -29.340 -1.079 1.00 85.75 185 VAL A O 1
ATOM 1480 N N . PRO A 1 186 ? 6.348 -29.174 -2.964 1.00 87.62 186 PRO A N 1
ATOM 1481 C CA . PRO A 1 186 ? 7.405 -29.700 -3.819 1.00 87.62 186 PRO A CA 1
ATOM 1482 C C . PRO A 1 186 ? 8.659 -28.824 -3.770 1.00 87.62 186 PRO A C 1
ATOM 1484 O O . PRO A 1 186 ? 8.586 -27.600 -3.892 1.00 87.62 186 PRO A O 1
ATOM 1487 N N . ALA A 1 187 ? 9.825 -29.454 -3.636 1.00 84.44 187 ALA A N 1
ATOM 1488 C CA . ALA A 1 187 ? 11.088 -28.736 -3.685 1.00 84.44 187 ALA A CA 1
ATOM 1489 C C . ALA A 1 187 ? 11.329 -28.159 -5.088 1.00 84.44 187 ALA A C 1
ATOM 1491 O O . ALA A 1 187 ? 11.147 -28.834 -6.105 1.00 84.44 187 ALA A O 1
ATOM 1492 N N . LEU A 1 188 ? 11.804 -26.914 -5.146 1.00 84.81 188 LEU A N 1
ATOM 1493 C CA . LEU A 1 188 ? 12.292 -26.333 -6.393 1.00 84.81 188 LEU A CA 1
ATOM 1494 C C . LEU A 1 188 ? 13.498 -27.137 -6.892 1.00 84.81 188 LEU A C 1
ATOM 1496 O O . LEU A 1 188 ? 14.425 -27.428 -6.132 1.00 84.81 188 LEU A O 1
ATOM 1500 N N . ARG A 1 189 ? 13.524 -27.455 -8.190 1.00 82.31 189 ARG A N 1
ATOM 1501 C CA . ARG A 1 189 ? 14.672 -28.121 -8.820 1.00 82.31 189 ARG A CA 1
ATOM 1502 C C . ARG A 1 189 ? 15.913 -27.227 -8.682 1.00 82.31 189 ARG A C 1
ATOM 1504 O O . ARG A 1 189 ? 15.989 -26.184 -9.320 1.00 82.31 189 ARG A O 1
ATOM 1511 N N . GLY A 1 190 ? 16.873 -27.640 -7.852 1.00 81.69 190 GLY A N 1
ATOM 1512 C CA . GLY A 1 190 ? 18.086 -26.866 -7.548 1.00 81.69 190 GLY A CA 1
ATOM 1513 C C . GLY A 1 190 ? 17.956 -25.871 -6.385 1.00 81.69 190 GLY A C 1
ATOM 1514 O O . GLY A 1 190 ? 18.859 -25.064 -6.184 1.00 81.69 190 GLY A O 1
ATOM 1515 N N . GLY A 1 191 ? 16.853 -25.896 -5.625 1.00 83.81 191 GLY A N 1
ATOM 1516 C CA . GLY A 1 191 ? 16.668 -25.134 -4.379 1.00 83.81 191 GLY A CA 1
ATOM 1517 C C . GLY A 1 191 ? 16.540 -23.612 -4.526 1.00 83.81 191 GLY A C 1
ATOM 1518 O O . GLY A 1 191 ? 16.191 -22.936 -3.562 1.00 83.81 191 GLY A O 1
ATOM 1519 N N . LYS A 1 192 ? 16.797 -23.056 -5.713 1.00 84.00 192 LYS A N 1
ATOM 1520 C CA . LYS A 1 192 ? 16.690 -21.624 -6.012 1.00 84.00 192 LYS A CA 1
ATOM 1521 C C . LYS A 1 192 ? 16.031 -21.411 -7.376 1.00 84.00 192 LYS A C 1
ATOM 1523 O O . LYS A 1 192 ? 16.189 -22.255 -8.260 1.00 84.00 192 LYS A O 1
ATOM 1528 N N . PRO A 1 193 ? 15.334 -20.280 -7.583 1.00 85.56 193 PRO A N 1
ATOM 1529 C CA . PRO A 1 193 ? 14.896 -19.876 -8.912 1.00 85.56 193 PRO A CA 1
ATOM 1530 C C . PRO A 1 193 ? 16.090 -19.812 -9.873 1.00 85.56 193 PRO A C 1
ATOM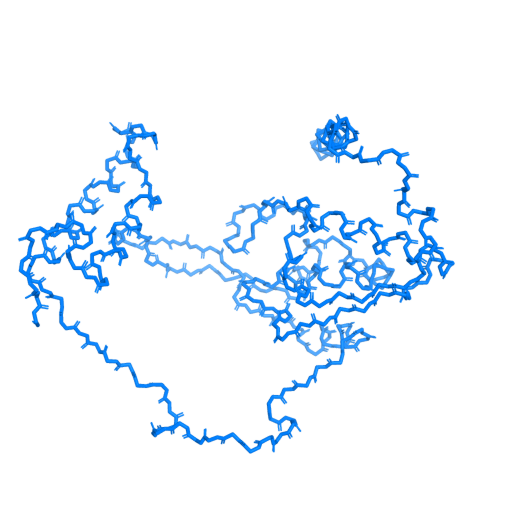 1532 O O . PRO A 1 193 ? 17.112 -19.196 -9.566 1.00 85.56 193 PRO A O 1
ATOM 1535 N N . ARG A 1 194 ? 15.974 -20.451 -11.041 1.00 85.50 194 ARG A N 1
ATOM 1536 C CA . ARG A 1 194 ? 17.011 -20.399 -12.076 1.00 85.50 194 ARG A CA 1
ATOM 1537 C C . ARG A 1 194 ? 16.824 -19.134 -12.905 1.00 85.50 194 ARG A C 1
ATOM 1539 O O . ARG A 1 194 ? 15.880 -19.042 -13.682 1.00 85.50 194 ARG A O 1
ATOM 1546 N N . ILE A 1 195 ? 17.739 -18.179 -12.757 1.00 85.56 195 ILE A N 1
ATOM 1547 C CA . ILE A 1 195 ? 17.789 -16.995 -13.618 1.00 85.56 195 ILE A CA 1
ATOM 1548 C C . ILE A 1 195 ? 18.451 -17.406 -14.934 1.00 85.56 195 ILE A C 1
ATOM 1550 O O . ILE A 1 195 ? 19.594 -17.861 -14.943 1.00 85.56 195 ILE A O 1
ATOM 1554 N N . VAL A 1 196 ? 17.727 -17.266 -16.042 1.00 86.94 196 VAL A N 1
ATOM 1555 C CA . VAL A 1 196 ? 18.258 -17.475 -17.392 1.00 86.94 196 VAL A CA 1
ATOM 1556 C C . VAL A 1 196 ? 18.469 -16.099 -18.008 1.00 86.94 196 VAL A C 1
ATOM 1558 O O . VAL A 1 196 ? 17.509 -15.392 -18.294 1.00 86.94 196 VAL A O 1
ATOM 1561 N N . ALA A 1 197 ? 19.730 -15.696 -18.149 1.00 85.75 197 ALA A N 1
ATOM 1562 C CA . ALA A 1 197 ? 20.078 -14.452 -18.819 1.00 85.75 197 ALA A CA 1
ATOM 1563 C C . ALA A 1 197 ? 20.100 -14.685 -20.334 1.00 85.75 197 ALA A C 1
ATOM 1565 O O . ALA A 1 197 ? 20.897 -15.486 -20.823 1.00 85.75 197 ALA A O 1
ATOM 1566 N N . CYS A 1 198 ? 19.235 -13.986 -21.065 1.00 82.62 198 CYS A N 1
ATOM 1567 C CA . CYS A 1 198 ? 19.221 -14.017 -22.524 1.00 82.62 198 CYS A CA 1
ATOM 1568 C C . CYS A 1 198 ? 20.094 -12.880 -23.080 1.00 82.62 198 CYS A C 1
ATOM 1570 O O . CYS A 1 198 ? 20.004 -11.749 -22.586 1.00 82.62 198 CYS A O 1
ATOM 1572 N N . PRO A 1 199 ? 20.944 -13.137 -24.088 1.00 85.00 199 PRO A N 1
ATOM 1573 C CA . PRO A 1 199 ? 21.709 -12.080 -24.733 1.00 85.00 199 PRO A CA 1
ATOM 1574 C C . PRO A 1 199 ? 20.768 -11.112 -25.463 1.00 85.00 199 PRO A C 1
ATOM 1576 O O . PRO A 1 199 ? 19.836 -11.524 -26.145 1.00 85.00 199 PRO A O 1
ATOM 1579 N N . ALA A 1 200 ? 21.020 -9.807 -25.341 1.00 84.50 200 ALA A N 1
ATOM 1580 C CA . ALA A 1 200 ? 20.246 -8.804 -26.068 1.00 84.50 200 ALA A CA 1
ATOM 1581 C C . ALA A 1 200 ? 20.622 -8.789 -27.560 1.00 84.50 200 ALA A C 1
ATOM 1583 O O . ALA A 1 200 ? 21.809 -8.663 -27.894 1.00 84.50 200 ALA A O 1
ATOM 1584 N N . SER A 1 201 ? 19.613 -8.838 -28.437 1.00 86.50 201 SER A N 1
ATOM 1585 C CA . SER A 1 201 ? 19.790 -8.724 -29.887 1.00 86.50 201 SER A CA 1
ATOM 1586 C C . SER A 1 201 ? 20.362 -7.357 -30.286 1.00 86.50 201 SER A C 1
ATOM 1588 O O . SER A 1 201 ? 20.306 -6.368 -29.542 1.00 86.50 201 SER A O 1
ATOM 1590 N N . THR A 1 202 ? 20.949 -7.278 -31.479 1.00 87.38 202 THR A N 1
ATOM 1591 C CA . THR A 1 202 ? 21.475 -6.017 -32.024 1.00 87.38 202 THR A CA 1
ATOM 1592 C C . THR A 1 202 ? 20.364 -4.987 -32.235 1.00 87.38 202 THR A C 1
ATOM 1594 O O . THR A 1 202 ? 20.569 -3.811 -31.924 1.00 87.38 202 THR A O 1
ATOM 1597 N N . ALA A 1 203 ? 19.184 -5.432 -32.680 1.00 86.25 203 ALA A N 1
ATOM 1598 C CA . ALA A 1 203 ? 17.993 -4.603 -32.846 1.00 86.25 203 ALA A CA 1
ATOM 1599 C C . ALA A 1 203 ? 17.513 -4.027 -31.506 1.00 86.25 203 ALA A C 1
ATOM 1601 O O . ALA A 1 203 ? 17.317 -2.814 -31.393 1.00 86.25 203 ALA A O 1
ATOM 1602 N N . LEU A 1 204 ? 17.439 -4.857 -30.458 1.00 87.12 204 LEU A N 1
ATOM 1603 C CA . LEU A 1 204 ? 17.070 -4.409 -29.116 1.00 87.12 204 LEU A CA 1
ATOM 1604 C C . LEU A 1 204 ? 18.060 -3.369 -28.577 1.00 87.12 204 LEU A C 1
ATOM 1606 O O . LEU A 1 204 ? 17.648 -2.320 -28.087 1.00 87.12 204 LEU A O 1
ATOM 1610 N N . LYS A 1 205 ? 19.371 -3.607 -28.716 1.00 88.31 205 LYS A N 1
ATOM 1611 C CA . LYS A 1 205 ? 20.403 -2.640 -28.297 1.00 88.31 205 LYS A CA 1
ATOM 1612 C C . LYS A 1 205 ? 20.280 -1.307 -29.035 1.00 88.31 205 LYS A C 1
ATOM 1614 O O . LYS A 1 205 ? 20.480 -0.259 -28.425 1.00 88.31 205 LYS A O 1
ATOM 1619 N N . ALA A 1 206 ? 19.976 -1.336 -30.333 1.00 88.88 206 ALA A N 1
ATOM 1620 C CA . ALA A 1 206 ? 19.764 -0.125 -31.117 1.00 88.88 206 ALA A CA 1
ATOM 1621 C C . ALA A 1 206 ? 18.526 0.641 -30.647 1.00 88.88 206 ALA A C 1
ATOM 1623 O O . ALA A 1 206 ? 18.602 1.850 -30.444 1.00 88.88 206 ALA A O 1
ATOM 1624 N N . TYR A 1 207 ? 17.427 -0.063 -30.390 1.00 89.62 207 TYR A N 1
ATOM 1625 C CA . TYR A 1 207 ? 16.198 0.548 -29.905 1.00 89.62 207 TYR A CA 1
ATOM 1626 C C . TYR A 1 207 ? 16.345 1.147 -28.504 1.00 89.62 207 TYR A C 1
ATOM 1628 O O . TYR A 1 207 ? 15.910 2.273 -28.274 1.00 89.62 207 TYR A O 1
ATOM 1636 N N . VAL A 1 208 ? 17.034 0.465 -27.584 1.00 89.19 208 VAL A N 1
ATOM 1637 C CA . VAL A 1 208 ? 17.294 0.991 -26.233 1.00 89.19 208 VAL A CA 1
ATOM 1638 C C . VAL A 1 208 ? 18.040 2.330 -26.280 1.00 89.19 208 VAL A C 1
ATOM 1640 O O . VAL A 1 208 ? 17.715 3.217 -25.496 1.00 89.19 208 VAL A O 1
ATOM 1643 N N . ARG A 1 209 ? 18.963 2.541 -27.233 1.00 89.44 209 ARG A N 1
ATOM 1644 C CA . ARG A 1 209 ? 19.614 3.856 -27.413 1.00 89.44 209 ARG A CA 1
ATOM 1645 C C . ARG A 1 209 ? 18.607 4.962 -27.741 1.00 89.44 209 ARG A C 1
ATOM 1647 O O . ARG A 1 209 ? 18.683 6.034 -27.152 1.00 89.44 209 ARG A O 1
ATOM 1654 N N . THR A 1 210 ? 17.616 4.678 -28.587 1.00 91.19 210 THR A N 1
ATOM 1655 C CA . THR A 1 210 ? 16.549 5.648 -28.907 1.00 91.19 210 THR A CA 1
ATOM 1656 C C . THR A 1 210 ? 15.682 5.983 -27.688 1.00 91.19 210 THR A C 1
ATOM 1658 O O . THR A 1 210 ? 15.230 7.115 -27.540 1.00 91.19 210 THR A O 1
ATOM 1661 N N . LEU A 1 211 ? 15.479 5.030 -26.768 1.00 90.25 211 LEU A N 1
ATOM 1662 C CA . LEU A 1 211 ? 14.740 5.272 -25.524 1.00 90.25 211 LEU A CA 1
ATOM 1663 C C . LEU A 1 211 ? 15.499 6.209 -24.578 1.00 90.25 211 LEU A C 1
ATOM 1665 O O . LEU A 1 211 ? 14.874 7.046 -23.928 1.00 90.25 211 LEU A O 1
ATOM 1669 N N . VAL A 1 212 ? 16.831 6.105 -24.529 1.00 88.19 212 VAL A N 1
ATOM 1670 C CA . VAL A 1 212 ? 17.686 7.024 -23.757 1.00 88.19 212 VAL A CA 1
ATOM 1671 C C . VAL A 1 212 ? 17.579 8.447 -24.312 1.00 88.19 212 VAL A C 1
ATOM 1673 O O . VAL A 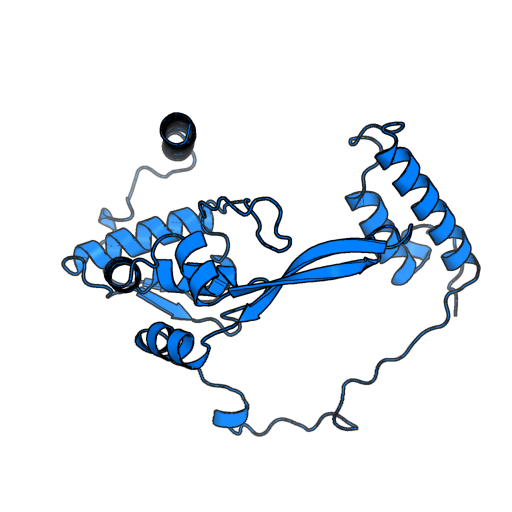1 212 ? 17.381 9.394 -23.553 1.00 88.19 212 VAL A O 1
ATOM 1676 N N . GLU A 1 213 ? 17.624 8.604 -25.637 1.00 88.88 213 GLU A N 1
ATOM 1677 C CA . GLU A 1 213 ? 17.451 9.907 -26.295 1.00 88.88 213 GLU A CA 1
ATOM 1678 C C . GLU A 1 213 ? 16.066 10.516 -26.021 1.00 88.88 213 GLU A C 1
ATOM 1680 O O . GLU A 1 213 ? 15.964 11.701 -25.688 1.00 88.88 213 GLU A O 1
ATOM 1685 N N . ARG A 1 214 ? 14.999 9.703 -26.084 1.00 89.75 214 ARG A N 1
ATOM 1686 C CA . ARG A 1 214 ? 13.630 10.119 -25.726 1.00 89.75 214 ARG A CA 1
ATOM 1687 C C . ARG A 1 214 ? 13.542 10.579 -24.271 1.00 89.75 214 ARG A C 1
ATOM 1689 O O . ARG A 1 214 ? 12.984 11.643 -23.999 1.00 89.75 214 ARG A O 1
ATOM 1696 N N . ALA A 1 215 ? 14.126 9.821 -23.342 1.00 88.00 215 ALA A N 1
ATOM 1697 C CA . ALA A 1 215 ? 14.137 10.165 -21.921 1.00 88.00 215 ALA A CA 1
ATOM 1698 C C . ALA A 1 215 ? 14.836 11.512 -21.657 1.00 88.00 215 ALA A C 1
ATOM 1700 O O . ALA A 1 215 ? 14.302 12.354 -20.928 1.00 88.00 215 ALA A O 1
ATOM 1701 N N . GLU A 1 216 ? 15.982 11.762 -22.296 1.00 86.44 216 GLU A N 1
ATOM 1702 C CA . GLU A 1 216 ? 16.690 13.044 -22.189 1.00 86.44 216 GLU A CA 1
ATOM 1703 C C . GLU A 1 216 ? 15.894 14.205 -22.806 1.00 86.44 216 GLU A C 1
ATOM 1705 O O . GLU A 1 216 ? 15.823 15.288 -22.219 1.00 86.44 216 GLU A O 1
ATOM 1710 N N . ALA A 1 217 ? 15.233 13.999 -23.950 1.00 86.88 217 ALA A N 1
ATOM 1711 C CA . ALA A 1 217 ? 14.399 15.023 -24.583 1.00 86.88 217 ALA A CA 1
ATOM 1712 C C . ALA A 1 217 ? 13.206 15.437 -23.701 1.00 86.88 217 ALA A C 1
ATOM 1714 O O . ALA A 1 217 ? 12.930 16.635 -23.560 1.00 86.88 217 ALA A O 1
ATOM 1715 N N . ILE A 1 218 ? 12.544 14.465 -23.061 1.00 87.56 218 ILE A N 1
ATOM 1716 C CA . ILE A 1 218 ? 11.475 14.707 -22.080 1.00 87.56 218 ILE A CA 1
ATOM 1717 C C . ILE A 1 218 ? 12.025 15.497 -20.887 1.00 87.56 218 ILE A C 1
ATOM 1719 O O . ILE A 1 218 ? 11.408 16.467 -20.446 1.00 87.56 218 ILE A O 1
ATOM 1723 N N . ARG A 1 219 ? 13.209 15.130 -20.380 1.00 80.56 219 ARG A N 1
ATOM 1724 C CA . ARG A 1 219 ? 13.833 15.797 -19.228 1.00 80.56 219 ARG A CA 1
ATOM 1725 C C . ARG A 1 219 ? 14.224 17.244 -19.519 1.00 80.56 219 ARG A C 1
ATOM 1727 O O . ARG A 1 219 ? 14.049 18.104 -18.660 1.00 80.56 219 ARG A O 1
ATOM 1734 N N . MET A 1 220 ? 14.705 17.518 -20.729 1.00 86.31 220 MET A N 1
ATOM 1735 C CA . MET A 1 220 ? 15.000 18.873 -21.202 1.00 86.31 220 MET A CA 1
ATOM 1736 C C . MET A 1 220 ? 13.739 19.697 -21.515 1.00 86.31 220 MET A C 1
ATOM 1738 O O . MET A 1 220 ? 13.861 20.856 -21.904 1.00 86.31 220 MET A O 1
ATOM 1742 N N . GLY A 1 221 ? 12.538 19.123 -21.381 1.00 85.00 221 GLY A N 1
ATOM 1743 C CA . GLY A 1 221 ? 11.279 19.804 -21.687 1.00 85.00 221 GLY A CA 1
ATOM 1744 C C . GLY A 1 221 ? 11.081 20.083 -23.178 1.00 85.00 221 GLY A C 1
ATOM 1745 O O . GLY A 1 221 ? 10.274 20.937 -23.535 1.00 85.00 221 GLY A O 1
ATOM 1746 N N . ARG A 1 222 ? 11.812 19.381 -24.056 1.00 87.44 222 ARG A N 1
ATOM 1747 C CA . ARG A 1 222 ? 11.695 19.529 -25.518 1.00 87.44 222 ARG A CA 1
ATOM 1748 C C . ARG A 1 222 ? 10.441 18.859 -26.079 1.00 87.44 222 ARG A C 1
ATOM 1750 O O . ARG A 1 222 ? 10.055 19.152 -27.204 1.00 87.44 222 ARG A O 1
ATOM 1757 N N . VAL A 1 223 ? 9.821 17.971 -25.303 1.00 87.69 223 VAL A N 1
ATOM 1758 C CA . VAL A 1 223 ? 8.623 17.216 -25.677 1.00 87.69 223 VAL A CA 1
ATOM 1759 C C . VAL A 1 223 ? 7.540 17.449 -24.633 1.00 87.69 223 VAL A C 1
ATOM 1761 O O . VAL A 1 223 ? 7.819 17.468 -23.430 1.00 87.69 223 VAL A O 1
ATOM 1764 N N . LYS A 1 224 ? 6.297 17.650 -25.081 1.00 87.12 224 LYS A N 1
ATOM 1765 C CA . LYS A 1 224 ? 5.165 17.800 -24.167 1.00 87.12 224 LYS A CA 1
ATOM 1766 C C . LYS A 1 224 ? 4.779 16.427 -23.601 1.00 87.12 224 LYS A C 1
ATOM 1768 O O . LYS A 1 224 ? 4.767 15.456 -24.353 1.00 87.12 224 LYS A O 1
ATOM 1773 N N . PRO A 1 225 ? 4.360 16.332 -22.325 1.00 85.62 225 PRO A N 1
ATOM 1774 C CA . PRO A 1 225 ? 3.968 15.058 -21.711 1.00 85.62 225 PRO A CA 1
ATOM 1775 C C . PRO A 1 225 ? 2.827 14.303 -22.414 1.00 85.62 225 PRO A C 1
ATOM 1777 O O . PRO A 1 225 ? 2.656 13.108 -22.167 1.00 85.62 225 PRO A O 1
ATOM 1780 N N . GLN A 1 226 ? 2.022 15.004 -23.227 1.00 89.31 226 GLN A N 1
ATOM 1781 C CA . GLN A 1 226 ? 0.963 14.398 -24.041 1.00 89.31 226 GLN A CA 1
ATOM 1782 C C . GLN A 1 226 ? 1.511 13.629 -25.249 1.00 89.31 226 GLN A C 1
ATOM 1784 O O . GLN A 1 226 ? 0.888 12.655 -25.659 1.00 89.31 226 GLN A O 1
ATOM 1789 N N . ASP A 1 227 ? 2.655 14.058 -25.785 1.00 87.44 227 ASP A N 1
ATOM 1790 C CA . ASP A 1 227 ? 3.268 13.473 -26.978 1.00 87.44 227 ASP A CA 1
ATOM 1791 C C . ASP A 1 227 ? 4.202 12.319 -26.591 1.00 87.44 227 ASP A C 1
ATOM 1793 O O . ASP A 1 227 ? 4.146 11.241 -27.178 1.00 87.44 227 ASP A O 1
ATOM 1797 N N . ASP A 1 228 ? 5.033 12.524 -25.564 1.00 86.56 228 ASP A N 1
ATOM 1798 C CA . ASP A 1 228 ? 5.882 11.478 -24.996 1.00 86.56 228 ASP A CA 1
ATOM 1799 C C . ASP A 1 228 ? 6.168 11.739 -23.514 1.00 86.56 228 ASP A C 1
ATOM 1801 O O . ASP A 1 228 ? 6.282 12.882 -23.060 1.00 86.56 228 ASP A O 1
ATOM 1805 N N . ASN A 1 229 ? 6.287 10.669 -22.731 1.00 89.81 229 ASN A N 1
ATOM 1806 C CA . ASN A 1 229 ? 6.568 10.756 -21.303 1.00 89.81 229 ASN A CA 1
ATOM 1807 C C . ASN A 1 229 ? 7.312 9.516 -20.791 1.00 89.81 229 ASN A C 1
ATOM 1809 O O . ASN A 1 229 ? 7.356 8.465 -21.426 1.00 89.81 229 ASN A O 1
ATOM 1813 N N . MET A 1 230 ? 7.875 9.623 -19.585 1.00 86.19 230 MET A N 1
ATOM 1814 C CA . MET A 1 230 ? 8.680 8.543 -19.003 1.00 86.19 230 MET A CA 1
ATOM 1815 C C . MET A 1 230 ? 7.914 7.222 -18.830 1.00 86.19 230 MET A C 1
ATOM 1817 O O . MET A 1 230 ? 8.528 6.154 -18.861 1.00 86.19 230 MET A O 1
ATOM 1821 N N . LEU A 1 231 ? 6.586 7.258 -18.659 1.00 87.44 231 LEU A N 1
ATOM 1822 C CA . LEU A 1 231 ? 5.776 6.039 -18.560 1.00 87.44 231 LEU A CA 1
ATOM 1823 C C . LEU A 1 231 ? 5.675 5.331 -19.914 1.00 87.44 231 LEU A C 1
ATOM 1825 O O . LEU A 1 231 ? 5.786 4.104 -19.951 1.00 87.44 231 LEU A O 1
ATOM 1829 N N . ALA A 1 232 ? 5.514 6.084 -21.004 1.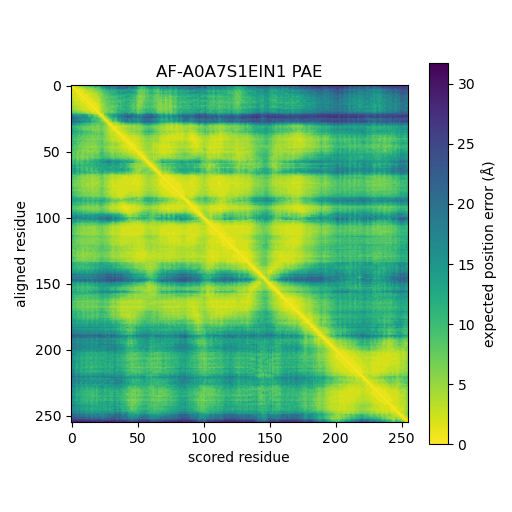00 90.31 232 ALA A N 1
ATOM 1830 C CA . ALA A 1 232 ? 5.529 5.554 -22.365 1.00 90.31 232 ALA A CA 1
ATOM 1831 C C . ALA A 1 232 ? 6.889 4.917 -22.680 1.00 90.31 232 ALA A C 1
ATOM 1833 O O . ALA A 1 232 ? 6.938 3.732 -22.998 1.00 90.31 232 ALA A O 1
ATOM 1834 N N . VAL A 1 233 ? 7.993 5.634 -22.431 1.00 90.06 233 VAL A N 1
ATOM 1835 C CA . VAL A 1 233 ? 9.367 5.121 -22.611 1.00 90.06 233 VAL A CA 1
ATOM 1836 C C . VAL A 1 233 ? 9.600 3.820 -21.828 1.00 90.06 233 VAL A C 1
ATOM 1838 O O . VAL A 1 233 ? 10.105 2.838 -22.371 1.00 90.06 233 VAL A O 1
ATOM 1841 N N . THR A 1 234 ? 9.177 3.765 -20.561 1.00 88.12 234 THR A N 1
ATOM 1842 C CA . THR A 1 234 ? 9.326 2.558 -19.721 1.00 88.12 234 THR A CA 1
ATOM 1843 C C . THR A 1 234 ? 8.448 1.399 -20.209 1.00 88.12 234 THR A C 1
ATOM 1845 O O . THR A 1 234 ? 8.796 0.226 -20.049 1.00 88.12 234 THR A O 1
ATOM 1848 N N . THR A 1 235 ? 7.276 1.705 -20.763 1.00 91.50 235 THR A N 1
ATOM 1849 C CA . THR A 1 235 ? 6.360 0.703 -21.324 1.00 91.50 235 THR A CA 1
ATOM 1850 C C . THR A 1 235 ? 6.919 0.130 -22.620 1.00 91.50 235 THR A C 1
ATOM 1852 O O . THR A 1 235 ? 6.934 -1.088 -22.785 1.00 91.50 235 THR A O 1
ATOM 1855 N N . ASP A 1 236 ? 7.443 0.980 -23.498 1.00 91.38 236 ASP A N 1
ATOM 1856 C CA . ASP A 1 236 ? 8.072 0.584 -24.756 1.00 91.38 236 ASP A CA 1
ATOM 1857 C C . ASP A 1 236 ? 9.339 -0.244 -24.520 1.00 91.38 236 ASP A C 1
ATOM 1859 O O . ASP A 1 236 ? 9.530 -1.277 -25.159 1.00 91.38 236 ASP A O 1
ATOM 1863 N N . GLY A 1 237 ? 10.157 0.134 -23.531 1.00 90.38 237 GLY A N 1
ATOM 1864 C CA . GLY A 1 237 ? 11.303 -0.669 -23.100 1.00 90.38 237 GLY A CA 1
ATOM 1865 C C . GLY A 1 237 ? 10.897 -2.063 -22.613 1.00 90.38 237 GLY A C 1
ATOM 1866 O O . GLY A 1 237 ? 11.516 -3.053 -22.998 1.00 90.38 237 GLY A O 1
ATOM 1867 N N . ARG A 1 238 ? 9.815 -2.170 -21.826 1.00 90.00 238 ARG A N 1
ATOM 1868 C CA . ARG A 1 238 ? 9.273 -3.468 -21.381 1.00 90.00 238 ARG A CA 1
ATOM 1869 C C . ARG A 1 238 ? 8.728 -4.309 -22.533 1.00 90.00 238 ARG A C 1
ATOM 1871 O O . ARG A 1 238 ? 8.960 -5.513 -22.545 1.00 90.00 238 ARG A O 1
ATOM 1878 N N . LYS A 1 239 ? 8.036 -3.690 -23.494 1.00 90.69 239 LYS A N 1
ATOM 1879 C CA . LYS A 1 239 ? 7.562 -4.366 -24.711 1.00 90.69 239 LYS A CA 1
ATOM 1880 C C . LYS A 1 239 ? 8.737 -4.925 -25.508 1.00 90.69 239 LYS A C 1
ATOM 1882 O O . LYS A 1 239 ? 8.753 -6.117 -25.775 1.00 90.69 239 LYS A O 1
ATOM 1887 N N . ALA A 1 240 ? 9.737 -4.093 -25.800 1.00 89.88 240 ALA A N 1
ATOM 1888 C CA . ALA A 1 240 ? 10.912 -4.494 -26.568 1.00 89.88 240 ALA A CA 1
ATOM 1889 C C . ALA A 1 240 ? 11.725 -5.605 -25.883 1.00 89.88 240 ALA A 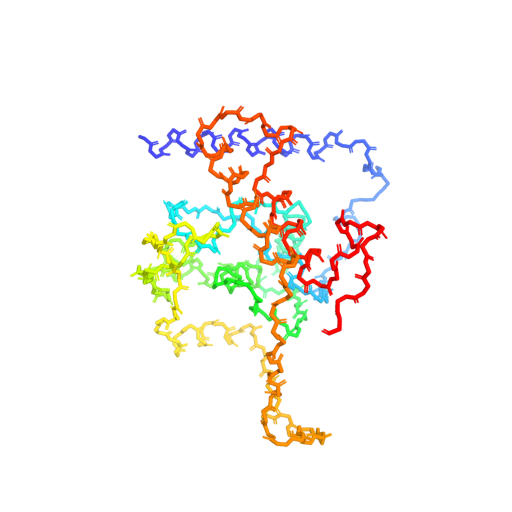C 1
ATOM 1891 O O . ALA A 1 240 ? 12.237 -6.488 -26.564 1.00 89.88 240 ALA A O 1
ATOM 1892 N N . ALA A 1 241 ? 11.830 -5.574 -24.549 1.00 87.44 241 ALA A N 1
ATOM 1893 C CA . ALA A 1 241 ? 12.524 -6.605 -23.777 1.00 87.44 241 ALA A CA 1
ATOM 1894 C C . ALA A 1 241 ? 11.763 -7.941 -23.714 1.00 87.44 241 ALA A C 1
ATOM 1896 O O . ALA A 1 241 ? 12.394 -8.981 -23.544 1.00 87.44 241 ALA A O 1
ATOM 1897 N N . LEU A 1 242 ? 10.428 -7.917 -23.817 1.00 88.94 242 LEU A N 1
ATOM 1898 C CA . LEU A 1 242 ? 9.605 -9.126 -23.869 1.00 88.94 242 LEU A CA 1
ATOM 1899 C C . LEU A 1 242 ? 9.639 -9.754 -25.266 1.00 88.94 242 LEU A C 1
ATOM 1901 O O . LEU A 1 242 ? 9.919 -10.940 -25.401 1.00 88.94 242 LEU A O 1
ATOM 1905 N N . ASP A 1 243 ? 9.339 -8.955 -26.289 1.00 88.19 243 ASP A N 1
ATOM 1906 C CA . ASP A 1 243 ? 9.422 -9.339 -27.695 1.00 88.19 243 ASP A CA 1
ATOM 1907 C C . ASP A 1 243 ? 9.517 -8.072 -28.552 1.00 88.19 243 ASP A C 1
ATOM 1909 O O . ASP A 1 243 ? 8.644 -7.198 -28.503 1.00 88.19 243 ASP A O 1
ATOM 1913 N N . PHE A 1 244 ? 10.559 -7.977 -29.377 1.00 88.81 244 PHE A N 1
ATOM 1914 C CA . PHE A 1 244 ? 10.806 -6.794 -30.197 1.00 88.81 244 PHE A CA 1
ATOM 1915 C C . PHE A 1 244 ? 9.643 -6.468 -31.154 1.00 88.81 244 PHE A C 1
ATOM 1917 O O . PHE A 1 244 ? 9.397 -5.301 -31.478 1.00 88.81 244 PHE A O 1
ATOM 1924 N N . ARG A 1 245 ? 8.844 -7.473 -31.532 1.00 90.25 245 ARG A N 1
ATOM 1925 C CA . ARG A 1 245 ? 7.675 -7.318 -32.410 1.00 90.25 245 ARG A CA 1
ATOM 1926 C C . ARG A 1 245 ? 6.543 -6.504 -31.791 1.00 90.25 245 ARG A C 1
ATOM 1928 O O . ARG A 1 245 ? 5.726 -5.951 -32.519 1.00 90.25 245 ARG A O 1
ATOM 1935 N N . LEU A 1 246 ? 6.508 -6.370 -30.464 1.00 90.50 246 LEU A N 1
ATOM 1936 C CA . LEU A 1 246 ? 5.537 -5.514 -29.769 1.00 90.50 246 LEU A CA 1
ATOM 1937 C C . LEU A 1 246 ? 5.773 -4.020 -30.020 1.00 90.50 246 LEU A C 1
ATOM 1939 O O . LEU A 1 246 ? 4.886 -3.205 -29.760 1.00 90.50 246 LEU A O 1
ATOM 1943 N N . VAL A 1 247 ? 6.965 -3.666 -30.497 1.00 89.75 247 VAL A N 1
ATOM 1944 C CA . VAL A 1 247 ? 7.332 -2.305 -30.895 1.00 89.75 247 VAL A CA 1
ATOM 1945 C C . VAL A 1 247 ? 7.449 -2.199 -32.414 1.00 89.75 247 VAL A C 1
ATOM 1947 O O . VAL A 1 247 ? 7.016 -1.206 -32.993 1.00 89.75 247 VAL A O 1
ATOM 1950 N N . ALA A 1 248 ? 7.998 -3.224 -33.066 1.00 87.69 248 ALA A N 1
ATOM 1951 C CA . ALA A 1 248 ? 8.165 -3.279 -34.512 1.00 87.69 248 ALA A CA 1
ATOM 1952 C C . ALA A 1 248 ? 7.484 -4.538 -35.081 1.00 87.69 248 ALA A C 1
ATOM 1954 O O . ALA A 1 248 ? 8.149 -5.560 -35.243 1.00 87.69 248 ALA A O 1
ATOM 1955 N N . PRO A 1 249 ? 6.179 -4.493 -35.423 1.00 86.88 249 PRO A N 1
ATOM 1956 C CA . PRO A 1 249 ? 5.412 -5.681 -35.821 1.00 86.88 249 PRO A CA 1
ATOM 1957 C C . PRO A 1 249 ? 5.989 -6.459 -37.011 1.00 86.88 249 PRO A C 1
ATOM 1959 O O . PRO A 1 249 ? 5.795 -7.667 -37.113 1.00 86.88 249 PRO A O 1
ATOM 1962 N N . SER A 1 250 ? 6.710 -5.778 -37.906 1.00 86.25 250 SER A N 1
ATOM 1963 C CA . SER A 1 250 ? 7.362 -6.367 -39.080 1.00 86.25 250 SER A CA 1
ATOM 1964 C C . SER A 1 250 ? 8.772 -6.906 -38.812 1.00 86.25 250 SER A C 1
ATOM 1966 O O . SER A 1 250 ? 9.417 -7.405 -39.735 1.00 86.25 250 SER A O 1
ATOM 1968 N N . ALA A 1 251 ? 9.291 -6.776 -37.588 1.00 82.00 251 ALA A N 1
ATOM 1969 C CA . ALA A 1 251 ? 10.596 -7.314 -37.235 1.00 82.00 251 ALA A CA 1
ATOM 1970 C C . ALA A 1 251 ? 10.571 -8.848 -37.240 1.00 82.00 251 ALA A C 1
ATOM 1972 O O . ALA A 1 251 ? 9.577 -9.485 -36.878 1.00 82.00 251 ALA A O 1
ATOM 1973 N N . ARG A 1 252 ? 11.685 -9.454 -37.656 1.00 80.19 252 ARG A N 1
ATOM 1974 C CA . ARG A 1 252 ? 11.859 -10.904 -37.544 1.00 80.19 252 ARG A CA 1
ATOM 1975 C C . ARG A 1 252 ? 11.992 -11.292 -36.072 1.00 80.19 252 ARG A C 1
ATOM 1977 O O . ARG A 1 252 ? 12.353 -10.469 -35.239 1.00 80.19 252 ARG A O 1
ATOM 1984 N N . PHE A 1 253 ? 11.668 -12.545 -35.764 1.00 78.44 253 PHE A N 1
ATOM 1985 C CA . PHE A 1 253 ? 11.912 -13.085 -34.434 1.00 78.44 253 PHE A CA 1
ATOM 1986 C C . PHE A 1 253 ? 13.423 -13.153 -34.197 1.00 78.44 253 PHE A C 1
ATOM 1988 O O . PHE A 1 253 ? 14.135 -13.830 -34.942 1.00 78.44 253 PHE A O 1
ATOM 1995 N N . ASP A 1 254 ? 13.887 -12.427 -33.186 1.00 65.50 254 ASP A N 1
ATOM 1996 C CA . ASP A 1 254 ? 15.268 -12.477 -32.726 1.00 65.50 254 ASP A CA 1
ATOM 1997 C C . ASP A 1 254 ? 15.408 -13.717 -31.827 1.00 65.50 254 ASP A C 1
ATOM 1999 O O . ASP A 1 254 ? 14.865 -13.739 -30.722 1.00 65.50 254 ASP A O 1
ATOM 2003 N N . ALA A 1 255 ? 16.058 -14.768 -32.341 1.00 55.31 255 ALA A N 1
ATOM 2004 C CA . ALA A 1 255 ? 16.344 -16.006 -31.609 1.00 55.31 255 ALA A CA 1
ATOM 2005 C C . ALA A 1 255 ? 17.547 -15.865 -30.665 1.00 55.31 255 ALA A C 1
ATOM 2007 O O . ALA A 1 255 ? 18.513 -15.156 -31.039 1.00 55.31 255 ALA A O 1
#

Sequence (255 aa):
RIVKQLEAMKKNWTVRLEKLLADAKKDDLLSWEQLGIDTLFVDEAHLFKNLYRFTKMTRVAGLPLANSERAFDLFLKTRYTMRLHGGAQRGVVFATATPVANTMAEVHTMMRYLQPRRLEALGLQQFDAWAATFGESVTALEIAPDGSGYRMNTRFARFINVPELMAVFGEVADIRTAEMLKLPVPALRGGKPRIVACPASTALKAYVRTLVERAEAIRMGRVKPQDDNMLAVTTDGRKAALDFRLVAPSARFDA

Organism: Hemiselmis andersenii (NCBI:txid464988)

InterPro domains:
  IPR027417 P-loop containing nucleoside triphosphate hydrolase [SSF52540] (29-177)
  IPR038718 SNF2-like, N-terminal domain superfamily [G3DSA:3.40.50.10810] (5-149)
  IPR052933 DNA Protection and Modification [PTHR41313] (2-250)
  IPR060542 Probable helicase domain [PF28555] (2-177)

Secondary structure (DSSP, 8-state):
-HHHHHHHHHHHHHHHHHHHHS-TTS-SS--TTTTT---EEESSGGGG-------S-TTSBT------HHHHHHHHHHHHHHHHTTT-S-SEEE--S-S-SS-THHHHHHHHHH-HHHHHHTT--SHHHHHHHHEEEEEEEEE-TTSS-EEEEEEEEEESSHHHHHHHHHTT-----HHHHT--PPPPTTSS----PPPPPHHHHHHHHHHHHHHHHHHTT-S-TTT--HHHHHHHHHHHHH-GGGT-TTSPP--